Protein AF-A0A832U4E5-F1 (afdb_monomer)

Foldseek 3Di:
DDKDWDDKFFFPSDDPCNLVVCQVPAAADADPALQADKWKWKFKKKKFWDCDDVVQVAHTKIKMWDFTDQRTNQGTKTKIWIFHQDQDPVGTDGFTFAMEMAGPSCLNNQLLLQVVGNHVVHYHHDHPVQWDWDDDPQKIKIWGQCWGQGPVRPHIRHTWMKMWHFDDAWTWIWTWIQGPSRKIKTKTFTKGQTWMWIGDPVDIDTDDSNRMMITGIMMIIIHHHPDDD

Structure (mmCIF, N/CA/C/O backbone):
data_AF-A0A832U4E5-F1
#
_entry.id   AF-A0A832U4E5-F1
#
loop_
_atom_site.group_PDB
_atom_site.id
_atom_site.type_symbol
_atom_site.label_atom_id
_atom_site.label_alt_id
_atom_site.label_comp_id
_atom_site.label_asym_id
_atom_site.label_entity_id
_atom_site.label_seq_id
_atom_site.pdbx_PDB_ins_code
_atom_site.Cartn_x
_atom_site.Cartn_y
_atom_site.Cartn_z
_atom_site.occupancy
_atom_site.B_iso_or_equiv
_atom_site.auth_seq_id
_atom_site.auth_comp_id
_atom_site.auth_asym_id
_atom_site.auth_atom_id
_atom_site.pdbx_PDB_model_num
ATOM 1 N N . MET A 1 1 ? 16.128 9.394 -0.093 1.00 58.69 1 MET A N 1
ATOM 2 C CA . MET A 1 1 ? 14.840 10.112 0.059 1.00 58.69 1 MET A CA 1
ATOM 3 C C . MET A 1 1 ? 14.147 9.364 1.166 1.00 58.69 1 MET A C 1
ATOM 5 O O . MET A 1 1 ? 13.849 8.194 0.973 1.00 58.69 1 MET A O 1
ATOM 9 N N . ASP A 1 2 ? 14.075 9.962 2.349 1.00 61.50 2 ASP A N 1
ATOM 10 C CA . ASP A 1 2 ? 14.125 9.154 3.565 1.00 61.50 2 ASP A CA 1
ATOM 11 C C . ASP A 1 2 ? 12.768 9.135 4.247 1.00 61.50 2 ASP A C 1
ATOM 13 O O . ASP A 1 2 ? 12.241 10.175 4.641 1.00 61.50 2 ASP A O 1
ATOM 17 N N . PHE A 1 3 ? 12.232 7.930 4.389 1.00 77.44 3 PHE A N 1
ATOM 18 C CA . PHE A 1 3 ? 11.211 7.642 5.378 1.00 77.44 3 PHE A CA 1
ATOM 19 C C . PHE A 1 3 ? 11.920 7.471 6.718 1.00 77.44 3 PHE A C 1
ATOM 21 O O . PHE A 1 3 ? 12.938 6.780 6.797 1.00 77.44 3 PHE A O 1
ATOM 28 N N . LYS A 1 4 ? 11.416 8.111 7.772 1.00 84.00 4 LYS A N 1
ATOM 29 C CA . LYS A 1 4 ? 11.998 7.989 9.113 1.00 84.00 4 LYS A CA 1
ATOM 30 C C . LYS A 1 4 ? 10.994 7.360 10.061 1.00 84.00 4 LYS A C 1
ATOM 32 O O . LYS A 1 4 ? 9.939 7.942 10.285 1.00 84.00 4 LYS A O 1
ATOM 37 N N . ILE A 1 5 ? 11.347 6.228 10.661 1.00 84.31 5 ILE A N 1
ATOM 38 C CA . ILE A 1 5 ? 10.598 5.687 11.797 1.00 84.31 5 ILE A CA 1
ATOM 39 C C . ILE A 1 5 ? 11.028 6.467 13.044 1.00 84.31 5 ILE A C 1
ATOM 41 O O . ILE A 1 5 ? 12.224 6.566 13.326 1.00 84.31 5 ILE A O 1
ATOM 45 N N . ILE A 1 6 ? 10.078 7.089 13.742 1.00 87.75 6 ILE A N 1
ATOM 46 C CA . ILE A 1 6 ? 10.362 7.953 14.908 1.00 87.75 6 ILE A CA 1
ATOM 47 C C . ILE A 1 6 ? 9.799 7.424 16.223 1.00 87.75 6 ILE A C 1
ATOM 49 O 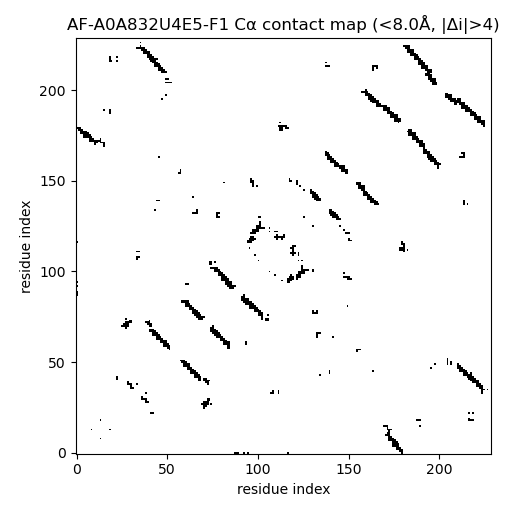O . ILE A 1 6 ? 10.238 7.864 17.279 1.00 87.75 6 ILE A O 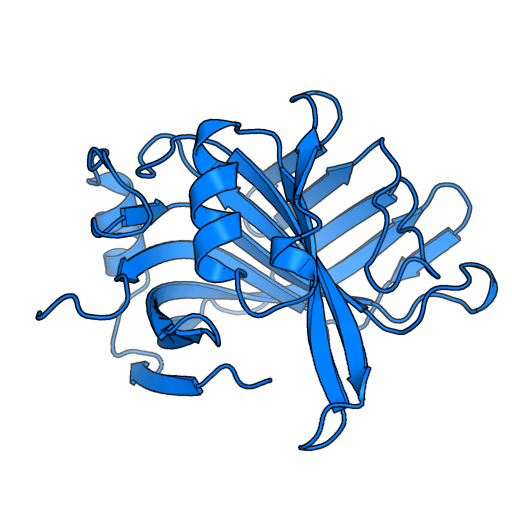1
ATOM 53 N N . ASP A 1 7 ? 8.856 6.495 16.149 1.00 82.25 7 ASP A N 1
ATOM 54 C CA . ASP A 1 7 ? 8.258 5.832 17.298 1.00 82.25 7 ASP A CA 1
ATOM 55 C C . ASP A 1 7 ? 7.951 4.394 16.888 1.00 82.25 7 ASP A C 1
ATOM 57 O O . ASP A 1 7 ? 7.370 4.176 15.824 1.00 82.25 7 ASP A O 1
ATOM 61 N N . PHE A 1 8 ? 8.399 3.427 17.681 1.00 85.31 8 PHE A N 1
ATOM 62 C CA . PHE A 1 8 ? 8.193 2.007 17.429 1.00 85.31 8 PHE A CA 1
ATOM 63 C C . PHE A 1 8 ? 7.660 1.367 18.704 1.00 85.31 8 PHE A C 1
ATOM 65 O O . PHE A 1 8 ? 8.350 1.315 19.722 1.00 85.31 8 PHE A O 1
ATOM 72 N N . LYS A 1 9 ? 6.432 0.863 18.625 1.00 84.31 9 LYS A N 1
ATOM 73 C CA . LYS A 1 9 ? 5.770 0.086 19.666 1.00 84.31 9 LYS A CA 1
ATOM 74 C C . LYS A 1 9 ? 6.031 -1.397 19.365 1.00 84.31 9 LYS A C 1
ATOM 76 O O . LYS A 1 9 ? 5.431 -1.938 18.428 1.00 84.31 9 LYS A O 1
ATOM 81 N N . PRO A 1 10 ? 6.941 -2.056 20.107 1.00 76.31 10 PRO A N 1
ATOM 82 C CA . PRO A 1 10 ? 7.342 -3.428 19.822 1.00 76.31 10 PRO A CA 1
ATOM 83 C C . PRO A 1 10 ? 6.201 -4.418 20.066 1.00 76.31 10 PRO A C 1
ATOM 85 O O . PRO A 1 10 ? 5.218 -4.110 20.750 1.00 76.31 10 PRO A O 1
ATOM 88 N N . PHE A 1 11 ? 6.378 -5.633 19.541 1.00 74.94 11 PHE A N 1
ATOM 89 C CA . PHE A 1 11 ? 5.427 -6.730 19.699 1.00 74.94 11 PHE A CA 1
ATOM 90 C C . PHE A 1 11 ? 5.016 -6.931 21.164 1.00 74.94 11 PHE A C 1
ATOM 92 O O . PHE A 1 11 ? 5.857 -6.948 22.062 1.00 74.94 11 PHE A O 1
ATOM 99 N N . GLY A 1 12 ? 3.708 -7.070 21.391 1.00 72.06 12 GLY A N 1
ATOM 100 C CA . GLY A 1 12 ? 3.116 -7.234 22.723 1.00 72.06 12 GLY A CA 1
ATOM 101 C C . GLY A 1 12 ? 2.770 -5.930 23.451 1.00 72.06 12 GLY A C 1
ATOM 102 O O . GLY A 1 12 ? 2.163 -5.993 24.515 1.00 72.06 12 GLY A O 1
ATOM 103 N N . THR A 1 13 ? 3.102 -4.760 22.889 1.00 82.88 13 THR A N 1
ATOM 104 C CA . THR A 1 13 ? 2.655 -3.453 23.423 1.00 82.88 13 THR A CA 1
ATOM 105 C C . THR A 1 13 ? 1.217 -3.126 23.015 1.00 82.88 13 THR A C 1
ATOM 107 O O . THR A 1 13 ? 0.511 -2.428 23.735 1.00 82.88 13 THR A O 1
ATOM 110 N N . ILE A 1 14 ? 0.799 -3.639 21.859 1.00 90.00 14 ILE A N 1
ATOM 111 C CA . ILE A 1 14 ? -0.568 -3.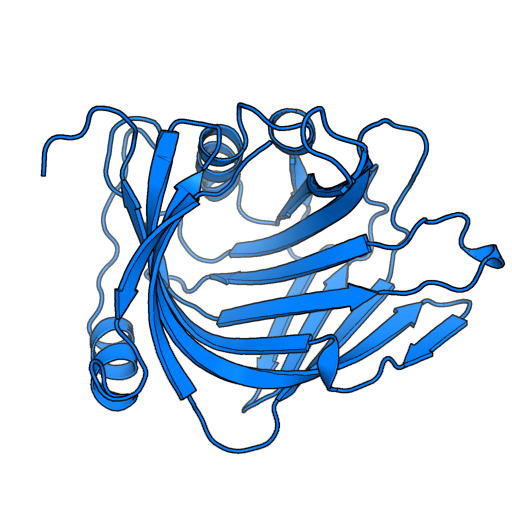600 21.339 1.00 90.00 14 ILE A CA 1
ATOM 112 C C . ILE A 1 14 ? -0.958 -5.049 21.053 1.00 90.00 14 ILE A C 1
ATOM 114 O O . ILE A 1 14 ? -0.126 -5.844 20.603 1.00 90.00 14 ILE A O 1
ATOM 118 N N . THR A 1 15 ? -2.204 -5.406 21.331 1.00 92.88 15 THR A N 1
ATOM 119 C CA . THR A 1 15 ? -2.749 -6.743 21.097 1.00 92.88 15 THR A CA 1
ATOM 120 C C . THR A 1 15 ? -3.558 -6.814 19.806 1.00 92.88 15 THR A C 1
ATOM 122 O O . THR A 1 15 ? -4.192 -5.843 19.392 1.00 92.88 15 THR A O 1
ATOM 125 N N . GLU A 1 16 ? -3.613 -8.004 19.203 1.00 94.62 16 GLU A N 1
ATOM 126 C CA . GLU A 1 16 ? -4.414 -8.267 17.999 1.00 94.62 16 GLU A CA 1
ATOM 127 C C . GLU A 1 16 ? -5.874 -7.823 18.158 1.00 94.62 16 GLU A C 1
ATOM 129 O O . GLU A 1 16 ? -6.471 -7.230 17.256 1.00 94.62 16 GLU A O 1
ATOM 134 N N . LYS A 1 17 ? -6.430 -8.070 19.350 1.00 95.38 17 LYS A N 1
ATOM 135 C CA . LYS A 1 17 ? -7.805 -7.729 19.708 1.00 95.38 17 LYS A CA 1
ATOM 136 C C . LYS A 1 17 ? -8.037 -6.221 19.791 1.00 95.38 17 LYS A C 1
ATOM 138 O O . LYS A 1 17 ? -9.134 -5.782 19.465 1.00 95.38 17 LYS A O 1
ATOM 143 N N . GLU A 1 18 ? -7.060 -5.437 20.240 1.00 94.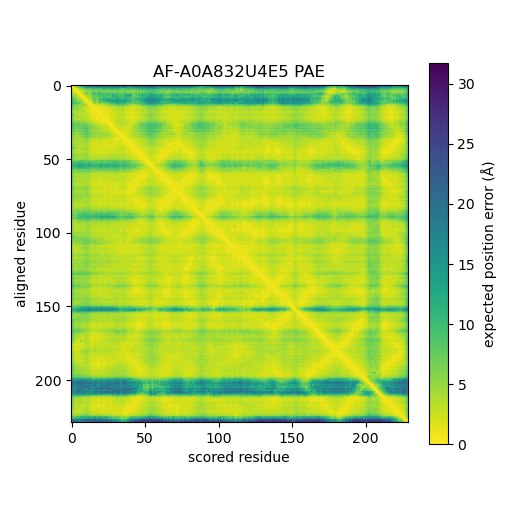75 18 GLU A N 1
ATOM 144 C CA . GLU A 1 18 ? -7.184 -3.975 20.301 1.00 94.75 18 GLU A CA 1
ATOM 145 C C . GLU A 1 18 ? -7.276 -3.375 18.898 1.00 94.75 18 GLU A C 1
ATOM 147 O O . GLU A 1 18 ? -8.225 -2.637 18.632 1.00 94.75 18 GLU A O 1
ATOM 152 N N . VAL A 1 19 ? -6.385 -3.786 17.987 1.00 95.88 19 VAL A N 1
ATOM 153 C CA . VAL A 1 19 ? -6.406 -3.354 16.578 1.00 95.88 19 VAL A CA 1
ATOM 154 C C . VAL A 1 19 ? -7.743 -3.716 15.928 1.00 95.88 19 VAL A C 1
ATOM 156 O O . VAL A 1 19 ? -8.432 -2.861 15.369 1.00 95.88 19 VAL A O 1
ATOM 159 N N . LEU A 1 20 ? -8.173 -4.975 16.061 1.00 95.94 20 LEU A N 1
ATOM 160 C CA . LEU A 1 20 ? -9.434 -5.430 15.478 1.00 95.94 20 LEU A CA 1
ATOM 161 C C . LEU A 1 20 ? -10.642 -4.689 16.070 1.00 95.94 20 LEU A C 1
ATOM 163 O O . LEU A 1 20 ? -11.556 -4.301 15.341 1.00 95.94 20 LEU A O 1
ATOM 167 N N . ASN A 1 21 ? -10.659 -4.469 17.386 1.00 95.94 21 ASN A N 1
ATOM 168 C CA . ASN A 1 21 ? -11.748 -3.751 18.036 1.00 95.94 21 ASN A CA 1
ATOM 169 C C . ASN A 1 21 ? -11.838 -2.299 17.565 1.00 95.94 21 ASN A C 1
ATOM 171 O O . ASN A 1 21 ? -12.955 -1.827 17.355 1.00 95.94 21 ASN A O 1
ATOM 175 N N . GLU A 1 22 ? -10.719 -1.593 17.390 1.00 95.88 22 GLU A N 1
ATOM 176 C CA . GLU A 1 22 ? -10.759 -0.230 16.857 1.00 95.88 22 GLU A CA 1
ATOM 177 C C . GLU A 1 22 ? -11.363 -0.213 15.449 1.00 95.88 22 GLU A C 1
ATOM 179 O O . GLU A 1 22 ? -12.260 0.588 15.188 1.00 95.88 22 GLU A O 1
ATOM 184 N N . ILE A 1 23 ? -10.957 -1.134 14.569 1.00 95.50 23 ILE A N 1
ATOM 185 C CA . ILE A 1 23 ? -11.508 -1.237 13.210 1.00 95.50 23 ILE A CA 1
ATOM 186 C C . ILE A 1 23 ? -13.022 -1.493 13.258 1.00 95.50 23 ILE A C 1
ATOM 188 O O . ILE A 1 23 ? -13.785 -0.766 12.620 1.00 95.50 23 ILE A O 1
ATOM 192 N N . LEU A 1 24 ? -13.480 -2.475 14.042 1.00 95.19 24 LEU A N 1
ATOM 193 C CA . LEU A 1 24 ? -14.894 -2.875 14.107 1.00 95.19 24 LEU A CA 1
ATOM 194 C C . LEU A 1 24 ? -15.825 -1.783 14.653 1.00 95.19 24 LEU A C 1
ATOM 196 O O . LEU A 1 24 ? -16.987 -1.718 14.251 1.00 95.19 24 LEU A O 1
ATOM 200 N N . HIS A 1 25 ? -15.331 -0.936 15.557 1.00 95.75 25 HIS A N 1
ATOM 201 C CA . HIS A 1 25 ? -16.111 0.144 16.174 1.00 95.75 25 HIS A CA 1
ATOM 202 C C . HIS A 1 25 ? -15.833 1.516 15.549 1.00 95.75 25 HIS A C 1
ATOM 204 O O . HIS A 1 25 ? -16.372 2.527 16.006 1.00 95.75 25 HIS A O 1
ATOM 210 N N . SER A 1 26 ? -14.991 1.570 14.517 1.00 94.00 26 SER A N 1
ATOM 211 C CA . SER A 1 26 ? -14.624 2.817 13.860 1.00 94.00 26 SER A CA 1
ATOM 212 C C . SER A 1 26 ? -15.799 3.449 13.113 1.00 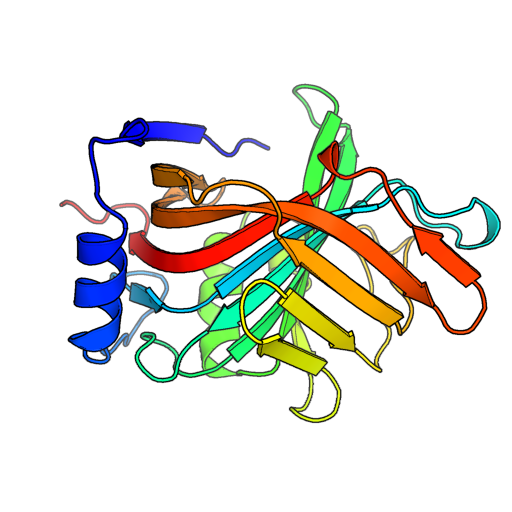94.00 26 SER A C 1
ATOM 214 O O . SER A 1 26 ? -16.697 2.793 12.580 1.00 94.00 26 SER A O 1
ATOM 216 N N . THR A 1 27 ? -15.762 4.776 13.032 1.00 92.25 27 THR A N 1
ATOM 217 C CA . THR A 1 27 ? -16.685 5.567 12.219 1.00 92.25 27 THR A CA 1
ATOM 218 C C . THR A 1 27 ? -15.900 6.503 11.323 1.00 92.25 27 THR A C 1
ATOM 220 O O . THR A 1 27 ? -14.866 7.035 11.727 1.00 92.25 27 THR A O 1
ATOM 223 N N . LYS A 1 28 ? -16.425 6.753 10.124 1.00 93.44 28 LYS A N 1
ATOM 224 C CA . LYS A 1 28 ? -15.778 7.617 9.139 1.00 93.44 28 LYS A CA 1
ATOM 225 C C . LYS A 1 28 ? -15.538 9.026 9.683 1.00 93.44 28 LYS A C 1
ATOM 227 O O . LYS A 1 28 ? -16.485 9.731 10.023 1.00 93.44 28 LYS A O 1
ATOM 232 N N . ILE A 1 29 ? -14.275 9.453 9.682 1.00 91.69 29 ILE A N 1
ATOM 233 C CA . ILE A 1 29 ? -13.876 10.821 10.030 1.00 91.69 29 ILE A CA 1
ATOM 234 C C . ILE A 1 29 ? -13.923 11.680 8.758 1.00 91.69 29 ILE A C 1
ATOM 236 O O . ILE A 1 29 ? -13.195 11.371 7.806 1.00 91.69 29 ILE A O 1
ATOM 240 N N . PRO A 1 30 ? -14.758 12.735 8.698 1.00 90.44 30 PRO A N 1
ATOM 241 C CA . PRO A 1 30 ? -14.847 13.592 7.525 1.00 90.44 30 PRO A CA 1
ATOM 242 C C . PRO A 1 30 ? -13.582 14.441 7.374 1.00 90.44 30 PRO A C 1
ATOM 244 O O . PRO A 1 30 ? -13.178 15.139 8.299 1.00 90.44 30 PRO A O 1
ATOM 247 N N . VAL A 1 31 ? -13.005 14.427 6.175 1.00 92.75 31 VAL A N 1
ATOM 248 C CA . VAL A 1 31 ? -11.829 15.226 5.810 1.00 92.75 31 VAL A CA 1
ATOM 249 C C . VAL A 1 31 ? -12.244 16.241 4.755 1.00 92.75 31 VAL A C 1
ATOM 251 O O . VAL A 1 31 ? -12.754 15.862 3.701 1.00 92.75 31 VAL A O 1
ATOM 254 N N . LYS A 1 32 ? -12.043 17.535 5.029 1.00 90.50 32 LYS A N 1
ATOM 255 C CA . LYS A 1 32 ? -12.326 18.614 4.068 1.00 90.50 32 LYS A CA 1
ATOM 256 C C . LYS A 1 32 ? -11.090 18.949 3.249 1.00 90.50 32 LYS A C 1
ATOM 258 O O . LYS A 1 32 ? -11.196 19.208 2.054 1.00 90.50 32 LYS A O 1
ATOM 263 N N . ASN A 1 33 ? -9.926 18.955 3.893 1.00 90.31 33 ASN A N 1
ATOM 264 C CA . ASN A 1 33 ? -8.651 19.258 3.273 1.00 90.31 33 ASN A CA 1
ATOM 265 C C . ASN A 1 33 ? -7.598 18.197 3.643 1.00 90.31 33 ASN A C 1
ATOM 267 O O . ASN A 1 33 ? -7.043 18.257 4.739 1.00 90.31 33 ASN A O 1
ATOM 271 N N . PRO A 1 34 ? -7.238 17.282 2.723 1.00 87.62 34 PRO A N 1
ATOM 272 C CA . PRO A 1 34 ? -6.260 16.224 2.994 1.00 87.62 34 PRO A CA 1
ATOM 273 C C . PRO A 1 34 ? -4.838 16.743 3.270 1.00 87.62 34 PRO A C 1
ATOM 275 O O . PRO A 1 34 ? -3.996 15.986 3.734 1.00 87.62 34 PRO A O 1
ATOM 278 N N . PHE A 1 35 ? -4.557 18.022 3.003 1.00 89.94 35 PHE A N 1
ATOM 279 C CA . PHE A 1 35 ? -3.265 18.655 3.284 1.00 89.94 35 PHE A CA 1
ATOM 280 C C . PHE A 1 35 ? -3.182 19.286 4.680 1.00 89.94 35 PHE A C 1
ATOM 282 O O . PHE A 1 35 ? -2.124 19.791 5.043 1.00 89.94 35 PHE A O 1
ATOM 289 N N . LYS A 1 36 ? -4.292 19.344 5.427 1.00 90.81 36 LYS A N 1
ATOM 290 C CA . LYS A 1 36 ? -4.372 20.056 6.717 1.00 90.81 36 LYS A CA 1
ATOM 291 C C . LYS A 1 36 ? -5.107 19.283 7.805 1.00 90.81 36 LYS A C 1
ATOM 293 O O . LYS A 1 36 ? -4.768 19.430 8.974 1.00 90.81 36 LYS A O 1
ATOM 298 N N . ASP A 1 37 ? -6.083 18.471 7.424 1.00 93.56 37 ASP A N 1
ATOM 299 C CA . ASP A 1 37 ? -6.881 17.695 8.360 1.00 93.56 37 ASP A CA 1
ATOM 300 C C . ASP A 1 37 ? -6.229 16.330 8.614 1.00 93.56 37 ASP A C 1
ATOM 302 O O . ASP A 1 37 ? -5.663 15.713 7.708 1.00 93.56 37 ASP A O 1
ATOM 306 N N . ILE A 1 38 ? -6.361 15.836 9.845 1.00 94.62 38 ILE A N 1
ATOM 307 C CA . ILE A 1 38 ? -6.000 14.459 10.188 1.00 94.62 38 ILE A CA 1
ATOM 308 C C . ILE A 1 38 ? -6.988 13.514 9.498 1.00 94.62 38 ILE A C 1
ATOM 310 O O . ILE A 1 38 ? -8.199 13.743 9.520 1.00 94.62 38 ILE A O 1
ATOM 314 N N . SER A 1 39 ? -6.478 12.438 8.903 1.00 95.56 39 SER A N 1
ATOM 315 C CA . SER A 1 39 ? -7.304 11.401 8.279 1.00 95.56 39 SER A CA 1
ATOM 316 C C . SER A 1 39 ? -6.970 10.023 8.834 1.00 95.56 39 SER A C 1
ATOM 318 O O . SER A 1 39 ? -5.831 9.781 9.236 1.00 95.56 39 SER A O 1
ATOM 320 N N . LYS A 1 40 ? -7.959 9.124 8.855 1.00 96.75 40 LYS A N 1
ATOM 321 C CA . LYS A 1 40 ? -7.762 7.724 9.242 1.00 96.75 40 LYS A CA 1
ATOM 322 C C . LYS A 1 40 ? -8.025 6.773 8.078 1.00 96.75 40 LYS A C 1
ATOM 324 O O . LYS A 1 40 ? -8.994 6.949 7.333 1.00 96.75 40 LYS A O 1
ATOM 329 N N . GLY A 1 41 ? -7.158 5.780 7.938 1.00 96.88 41 GLY A N 1
ATOM 330 C CA . GLY A 1 41 ? -7.303 4.642 7.042 1.00 96.88 41 GLY A CA 1
ATOM 331 C C . GLY A 1 41 ? -7.500 3.362 7.845 1.00 96.88 41 GLY A C 1
ATOM 332 O O . GLY A 1 41 ? -6.879 3.174 8.888 1.00 96.88 41 GLY A O 1
ATOM 333 N N . TYR A 1 42 ? -8.379 2.499 7.353 1.00 98.06 42 TYR A N 1
ATOM 334 C CA . TYR A 1 42 ? -8.627 1.167 7.891 1.00 98.06 42 TYR A CA 1
ATOM 335 C C . TYR A 1 42 ? -8.626 0.170 6.741 1.00 98.06 42 TYR A C 1
ATOM 337 O O . TYR A 1 42 ? -9.126 0.500 5.661 1.00 98.06 42 TYR A O 1
ATOM 345 N N . GLY A 1 43 ? -8.112 -1.034 6.961 1.00 97.50 43 GLY A N 1
ATOM 346 C CA . GLY A 1 43 ? -8.234 -2.120 5.993 1.00 97.50 43 GLY A CA 1
ATOM 347 C C . GLY A 1 43 ? -7.095 -3.121 6.078 1.00 97.50 43 GLY A C 1
ATOM 348 O O . GLY A 1 43 ? -6.619 -3.435 7.166 1.00 97.50 43 GLY A O 1
ATOM 349 N N . SER A 1 44 ? -6.650 -3.598 4.922 1.00 98.38 44 SER A N 1
ATOM 350 C CA . SER A 1 44 ? -5.559 -4.564 4.793 1.00 98.38 44 SER A CA 1
ATOM 351 C C . SER A 1 44 ? -4.595 -4.118 3.705 1.00 98.38 44 SER A C 1
ATOM 353 O O . SER A 1 44 ? -4.988 -3.462 2.736 1.00 98.38 44 SER A O 1
ATOM 355 N N . TYR A 1 45 ? -3.338 -4.523 3.811 1.00 98.06 45 TYR A N 1
ATOM 356 C CA . TYR A 1 45 ? -2.402 -4.370 2.708 1.00 98.06 45 TYR A CA 1
ATOM 357 C C . TYR A 1 45 ? -1.341 -5.454 2.719 1.00 98.06 45 TYR A C 1
ATOM 359 O O . TYR A 1 45 ? -1.182 -6.191 3.685 1.00 98.06 45 TYR A O 1
ATOM 367 N N . ALA A 1 46 ? -0.599 -5.545 1.629 1.00 97.88 46 ALA A N 1
ATOM 368 C CA . ALA A 1 46 ? 0.575 -6.388 1.554 1.00 97.88 46 ALA A CA 1
ATOM 369 C C . ALA A 1 46 ? 1.701 -5.652 0.840 1.00 97.88 46 ALA A C 1
ATOM 371 O O . ALA A 1 46 ? 1.453 -4.742 0.044 1.00 97.88 46 ALA A O 1
ATOM 372 N N . VAL A 1 47 ? 2.932 -6.035 1.152 1.00 96.88 47 VAL A N 1
ATOM 373 C CA . VAL A 1 47 ? 4.152 -5.530 0.522 1.00 96.88 47 VAL A CA 1
ATOM 374 C C . VAL A 1 47 ? 4.951 -6.726 0.039 1.00 96.88 47 VAL A C 1
ATOM 376 O O . VAL A 1 47 ? 5.092 -7.699 0.774 1.00 96.88 47 VAL A O 1
ATOM 379 N N . GLY A 1 48 ? 5.472 -6.650 -1.183 1.00 95.19 48 GLY A N 1
ATOM 380 C CA . GLY A 1 48 ? 6.327 -7.680 -1.762 1.00 95.19 48 GLY A CA 1
ATOM 381 C C . GLY A 1 48 ? 7.478 -7.087 -2.557 1.00 95.19 48 GLY A C 1
ATOM 382 O O . GLY A 1 48 ? 7.261 -6.147 -3.325 1.00 95.19 48 GLY A O 1
ATOM 383 N N . VAL A 1 49 ? 8.678 -7.642 -2.410 1.00 94.38 49 VAL A N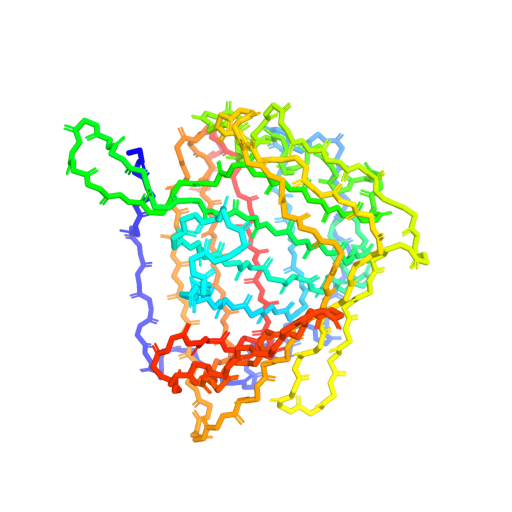 1
ATOM 384 C CA . VAL A 1 49 ? 9.793 -7.403 -3.335 1.00 94.38 49 VAL A CA 1
ATOM 385 C C . VAL A 1 49 ? 9.721 -8.428 -4.463 1.00 94.38 49 VAL A C 1
ATOM 387 O O . VAL A 1 49 ? 9.587 -9.628 -4.234 1.00 94.38 49 VAL A O 1
ATOM 390 N N . ILE A 1 50 ? 9.761 -7.944 -5.700 1.00 91.56 50 ILE A N 1
ATOM 391 C CA . ILE A 1 50 ? 9.688 -8.757 -6.907 1.00 91.56 50 ILE A CA 1
ATOM 392 C C . ILE A 1 50 ? 11.013 -8.646 -7.648 1.00 91.56 50 ILE A C 1
ATOM 394 O O . ILE A 1 50 ? 11.466 -7.544 -7.967 1.00 91.56 50 ILE A O 1
ATOM 398 N N . HIS A 1 51 ? 11.571 -9.811 -7.967 1.00 89.69 51 HIS A N 1
ATOM 399 C CA . HIS A 1 51 ? 12.763 -9.985 -8.788 1.00 89.69 51 HIS A CA 1
ATOM 400 C C . HIS A 1 51 ? 12.339 -10.513 -10.167 1.00 89.69 51 HIS A C 1
ATOM 402 O O . HIS A 1 51 ? 12.320 -11.729 -10.394 1.00 89.69 51 HIS A O 1
ATOM 408 N N . PRO A 1 52 ? 11.870 -9.635 -11.076 1.00 84.25 52 PRO A N 1
ATOM 409 C CA . PRO A 1 52 ? 11.304 -10.071 -12.343 1.00 84.25 52 PRO A CA 1
ATOM 410 C C . PRO A 1 52 ? 12.382 -10.714 -13.236 1.00 84.25 52 PRO A C 1
ATOM 412 O O . PRO A 1 52 ? 13.525 -10.261 -13.244 1.00 84.25 52 PRO A O 1
ATOM 415 N N . PRO A 1 53 ? 12.036 -11.725 -14.053 1.00 81.31 53 PRO A N 1
ATOM 416 C CA . PRO A 1 53 ? 12.958 -12.240 -15.062 1.00 81.31 53 PRO A CA 1
ATOM 417 C C . PRO A 1 53 ? 13.359 -11.148 -16.068 1.00 81.31 53 PRO A C 1
ATOM 419 O O . PRO A 1 53 ? 12.501 -10.369 -16.487 1.00 81.31 53 PRO A O 1
ATOM 422 N N . ASP A 1 54 ? 14.607 -11.162 -16.550 1.00 82.25 54 ASP A N 1
ATOM 423 C CA . ASP A 1 54 ? 15.180 -10.134 -17.447 1.00 82.25 54 ASP A CA 1
ATOM 424 C C . ASP A 1 54 ? 14.292 -9.768 -18.651 1.00 82.25 54 ASP A C 1
ATOM 426 O O . ASP A 1 54 ? 14.221 -8.610 -19.068 1.00 82.25 54 ASP A O 1
ATOM 430 N N . GLN A 1 55 ? 13.558 -10.744 -19.194 1.00 80.69 55 GLN A N 1
ATOM 431 C CA . GLN A 1 55 ? 12.644 -10.563 -20.329 1.00 80.69 55 GLN A CA 1
ATOM 432 C C . GLN A 1 55 ? 11.501 -9.557 -20.074 1.00 80.69 55 GLN A C 1
ATOM 434 O O . GLN A 1 55 ? 10.855 -9.122 -21.024 1.00 80.69 55 GLN A O 1
ATOM 439 N N . PHE A 1 56 ? 11.232 -9.182 -18.817 1.00 77.38 56 PHE A N 1
ATOM 440 C CA . PHE A 1 56 ? 10.212 -8.190 -18.452 1.00 77.38 56 PHE A CA 1
ATOM 441 C C . PHE A 1 56 ? 10.697 -6.757 -18.639 1.00 77.38 56 PHE A C 1
ATOM 443 O O . PHE A 1 56 ? 9.874 -5.844 -18.654 1.00 77.38 56 PHE A O 1
ATOM 450 N N . ASN A 1 57 ? 12.012 -6.550 -18.785 1.00 84.12 57 ASN A N 1
ATOM 451 C CA . ASN A 1 57 ? 12.623 -5.224 -18.837 1.00 84.12 57 ASN A CA 1
ATOM 452 C C . ASN A 1 57 ? 12.152 -4.327 -17.671 1.00 84.12 57 ASN A C 1
ATOM 454 O O . ASN A 1 57 ? 11.870 -3.140 -17.842 1.00 84.12 57 ASN A O 1
ATOM 458 N N . LEU A 1 58 ? 12.045 -4.920 -16.481 1.00 86.00 58 LEU A N 1
ATOM 459 C CA . LEU A 1 58 ? 11.754 -4.240 -15.226 1.00 86.00 58 LEU A CA 1
ATOM 460 C C . LEU A 1 58 ? 12.928 -4.479 -14.276 1.00 86.00 58 LEU A C 1
ATOM 462 O O . LEU A 1 58 ? 13.424 -5.601 -14.221 1.00 86.00 58 LEU A O 1
ATOM 466 N N . PRO A 1 59 ? 13.397 -3.454 -13.548 1.00 89.38 59 PRO A N 1
ATOM 467 C CA . PRO A 1 59 ? 14.332 -3.678 -12.455 1.00 89.38 59 PRO A CA 1
ATOM 468 C C . PRO A 1 59 ? 13.604 -4.340 -11.280 1.00 89.38 59 PRO A C 1
ATOM 470 O O . PRO A 1 59 ? 12.371 -4.382 -11.260 1.00 89.38 59 PRO A O 1
ATOM 473 N N . ASP A 1 60 ? 14.361 -4.760 -10.268 1.00 90.94 60 ASP A N 1
ATOM 474 C CA . ASP A 1 60 ? 13.793 -5.103 -8.967 1.00 90.94 60 ASP A CA 1
ATOM 475 C C . ASP A 1 60 ? 12.875 -3.981 -8.475 1.00 90.94 60 ASP A C 1
ATOM 477 O O . ASP A 1 60 ? 13.215 -2.786 -8.492 1.00 90.94 60 ASP A O 1
ATOM 481 N N . PHE A 1 61 ? 11.685 -4.376 -8.044 1.00 93.56 61 PHE A N 1
ATOM 482 C CA . PHE A 1 61 ? 10.673 -3.445 -7.586 1.00 93.56 61 PHE A CA 1
ATOM 483 C C . PHE A 1 61 ? 9.986 -3.979 -6.342 1.00 93.56 61 PHE A C 1
ATOM 485 O O . PHE A 1 61 ? 9.823 -5.181 -6.158 1.00 93.56 61 PHE A O 1
ATOM 492 N N . MET A 1 62 ? 9.560 -3.059 -5.489 1.00 96.00 62 MET A N 1
ATOM 493 C CA . MET A 1 62 ? 8.671 -3.362 -4.382 1.00 96.00 62 MET A CA 1
ATOM 494 C C . MET A 1 62 ? 7.270 -2.904 -4.772 1.00 96.00 62 MET A C 1
ATOM 496 O O . MET A 1 62 ? 7.087 -1.823 -5.335 1.00 96.00 62 MET A O 1
ATOM 500 N N . ILE A 1 63 ? 6.274 -3.729 -4.493 1.00 96.62 63 ILE A N 1
ATOM 501 C CA . ILE A 1 63 ? 4.871 -3.422 -4.741 1.00 96.62 63 ILE A CA 1
ATOM 502 C C . ILE A 1 63 ? 4.108 -3.493 -3.429 1.00 96.62 63 ILE A C 1
ATOM 504 O O . ILE A 1 63 ? 4.282 -4.423 -2.646 1.00 96.62 63 ILE A O 1
ATOM 508 N N . GLN A 1 64 ? 3.274 -2.490 -3.193 1.00 97.62 64 GLN A N 1
ATOM 509 C CA . GLN A 1 64 ? 2.374 -2.439 -2.057 1.00 97.62 64 GLN A CA 1
ATOM 510 C C . GLN A 1 64 ? 0.937 -2.409 -2.562 1.00 97.62 64 GLN A C 1
ATOM 512 O O . GLN A 1 64 ? 0.584 -1.571 -3.389 1.00 97.62 64 GLN A O 1
ATOM 517 N N . THR A 1 65 ? 0.113 -3.324 -2.073 1.00 98.06 65 THR A N 1
ATOM 518 C CA . THR A 1 65 ? -1.279 -3.500 -2.497 1.00 98.06 65 THR A CA 1
ATOM 519 C C . THR A 1 65 ? -2.192 -3.232 -1.316 1.00 98.06 65 THR A C 1
ATOM 521 O O . THR A 1 65 ? -2.119 -3.945 -0.321 1.00 98.06 65 THR A O 1
ATOM 524 N N . TRP A 1 66 ? -3.050 -2.230 -1.431 1.00 98.19 66 TRP A N 1
ATOM 525 C CA . TRP A 1 66 ? -3.944 -1.756 -0.388 1.00 98.19 66 TRP A CA 1
ATOM 526 C C . TRP A 1 66 ? -5.394 -2.088 -0.701 1.00 98.19 66 TRP A C 1
ATOM 528 O O . TRP A 1 66 ? -5.864 -1.890 -1.822 1.00 98.19 66 TRP A O 1
ATOM 538 N N . ARG A 1 67 ? -6.108 -2.495 0.342 1.00 98.12 67 ARG A N 1
ATOM 539 C CA . ARG A 1 67 ? -7.557 -2.588 0.392 1.00 98.12 67 ARG A CA 1
ATOM 540 C C . ARG A 1 67 ? -8.050 -1.733 1.553 1.00 98.12 67 ARG A C 1
ATOM 542 O O . ARG A 1 67 ? -7.914 -2.136 2.702 1.00 98.12 67 ARG A O 1
ATOM 549 N N . HIS A 1 68 ? -8.622 -0.571 1.259 1.00 97.69 68 HIS A N 1
ATOM 550 C CA . HIS A 1 68 ? -9.219 0.300 2.267 1.00 97.69 68 HIS A CA 1
ATOM 551 C C . HIS A 1 68 ? -10.689 -0.037 2.490 1.00 97.69 68 HIS A C 1
ATOM 553 O O . HIS A 1 68 ? -11.462 -0.216 1.546 1.00 97.69 68 HIS A O 1
ATOM 559 N N . ASP A 1 69 ? -11.092 -0.026 3.753 1.00 97.12 69 ASP A N 1
ATOM 560 C CA . ASP A 1 69 ? -12.464 -0.248 4.173 1.00 97.12 69 ASP A CA 1
ATOM 561 C C . ASP A 1 69 ? -13.318 1.014 4.056 1.00 97.12 69 ASP A C 1
ATOM 563 O O . ASP A 1 69 ? -12.844 2.151 4.140 1.00 97.12 69 ASP A O 1
ATOM 567 N N . LYS A 1 70 ? -14.635 0.808 3.954 1.00 96.00 70 LYS A N 1
ATOM 568 C CA . LYS A 1 70 ? -15.654 1.868 3.846 1.00 96.00 70 LYS A CA 1
ATOM 569 C C . LYS A 1 70 ? -15.600 2.922 4.962 1.00 96.00 70 LYS A C 1
ATOM 571 O O . LYS A 1 70 ? -16.010 4.061 4.731 1.00 96.00 70 LYS A O 1
ATOM 576 N N . GLN A 1 71 ? -15.138 2.546 6.157 1.00 95.62 71 GLN A N 1
ATOM 577 C CA . GLN A 1 71 ? -14.994 3.441 7.311 1.00 95.62 71 GLN A CA 1
ATOM 578 C C . GLN A 1 71 ? -13.793 4.391 7.211 1.00 95.62 71 GLN A C 1
ATOM 580 O O . GLN A 1 71 ? -13.723 5.350 7.975 1.00 95.62 71 GLN A O 1
ATOM 585 N N . SER A 1 72 ? -12.871 4.174 6.270 1.00 96.94 72 SER A N 1
ATOM 586 C CA . SER A 1 72 ? -11.747 5.082 6.032 1.00 96.94 72 SER A CA 1
ATOM 587 C C . SER A 1 72 ? -12.240 6.486 5.675 1.00 96.94 72 SER A C 1
ATOM 589 O O . SER A 1 72 ? -13.285 6.658 5.037 1.00 96.94 72 SER A O 1
ATOM 591 N N . SER A 1 73 ? -11.472 7.516 6.036 1.00 96.88 73 SER A N 1
ATOM 592 C CA . SER A 1 73 ? -11.824 8.925 5.804 1.00 96.88 73 SER A CA 1
ATOM 593 C C . SER A 1 73 ? -12.193 9.227 4.348 1.00 96.88 73 SER A C 1
ATOM 595 O O . SER A 1 73 ? -13.134 9.981 4.092 1.00 96.88 73 SER A O 1
ATOM 597 N N . PHE A 1 74 ? -11.521 8.588 3.388 1.00 95.56 74 PHE A N 1
ATOM 598 C CA . PHE A 1 74 ? -11.784 8.759 1.954 1.00 95.56 74 PHE A CA 1
ATOM 599 C C . PHE A 1 74 ? -12.717 7.689 1.364 1.00 95.56 74 PHE A C 1
ATOM 601 O O . PHE A 1 74 ? -13.105 7.783 0.200 1.00 95.56 74 PHE A O 1
ATOM 608 N N . GLY A 1 75 ? -13.189 6.749 2.186 1.00 95.25 75 GLY A N 1
ATOM 609 C CA . GLY A 1 75 ? -14.012 5.611 1.784 1.00 95.25 75 GLY A CA 1
ATOM 610 C C . GLY A 1 75 ? -13.195 4.418 1.294 1.00 95.25 75 GLY A C 1
ATOM 611 O O . GLY A 1 75 ? -11.978 4.381 1.432 1.00 95.25 75 GLY A O 1
ATOM 612 N N . GLU A 1 76 ? -13.913 3.454 0.731 1.00 96.69 76 GLU A N 1
ATOM 613 C CA . GLU A 1 76 ? -13.357 2.228 0.166 1.00 96.69 76 GLU A CA 1
ATOM 614 C C . GLU A 1 76 ? -12.450 2.524 -1.040 1.00 96.69 76 GLU A C 1
ATOM 616 O O . GLU A 1 76 ? -12.798 3.362 -1.874 1.00 96.69 76 GLU A O 1
ATOM 621 N N . GLU A 1 77 ? -11.305 1.848 -1.127 1.00 97.50 77 GLU A N 1
ATOM 622 C CA . GLU A 1 77 ? -10.327 2.022 -2.207 1.00 97.50 77 GLU A CA 1
ATOM 623 C C . GLU A 1 77 ? -9.481 0.755 -2.383 1.00 97.50 77 GLU A C 1
ATOM 625 O O . GLU A 1 77 ? -8.952 0.221 -1.407 1.00 97.50 77 GLU A O 1
ATOM 630 N N . ASP A 1 78 ? -9.302 0.332 -3.630 1.00 98.50 78 ASP A N 1
ATOM 631 C CA . ASP A 1 78 ? -8.287 -0.637 -4.038 1.00 98.50 78 ASP A CA 1
ATOM 632 C C . ASP A 1 78 ? -7.125 0.134 -4.683 1.00 98.50 78 ASP A C 1
ATOM 634 O O . ASP A 1 78 ? -7.332 0.856 -5.661 1.00 98.50 78 ASP A O 1
ATOM 638 N N . THR A 1 79 ? -5.909 -0.008 -4.143 1.00 98.19 79 THR A N 1
ATOM 639 C CA . THR A 1 79 ? -4.732 0.755 -4.600 1.00 98.19 79 THR A CA 1
ATOM 640 C C . THR A 1 79 ? -3.485 -0.108 -4.704 1.00 98.19 79 THR A C 1
ATOM 642 O O . THR A 1 79 ? -3.220 -0.963 -3.866 1.00 98.19 79 THR A O 1
ATOM 645 N N . ILE A 1 80 ? -2.665 0.168 -5.711 1.00 98.12 80 ILE A N 1
ATOM 646 C CA . ILE A 1 80 ? -1.312 -0.350 -5.872 1.00 98.12 80 ILE A CA 1
ATOM 647 C C . ILE A 1 80 ? -0.334 0.818 -5.840 1.00 98.12 80 ILE A C 1
ATOM 649 O O . ILE A 1 80 ? -0.523 1.830 -6.516 1.00 98.12 80 ILE A O 1
ATOM 653 N N . ILE A 1 81 ? 0.746 0.656 -5.087 1.00 98.12 81 ILE A N 1
ATOM 654 C CA . ILE A 1 81 ? 1.870 1.583 -5.038 1.00 98.12 81 ILE A CA 1
ATOM 655 C C . ILE A 1 81 ? 3.109 0.816 -5.476 1.00 98.12 81 ILE A C 1
ATOM 657 O O . ILE A 1 81 ? 3.438 -0.227 -4.912 1.00 98.12 81 ILE A O 1
ATOM 661 N N . VAL A 1 82 ? 3.792 1.330 -6.492 1.00 97.69 82 VAL A N 1
ATOM 662 C CA . VAL A 1 82 ? 4.989 0.698 -7.052 1.00 97.69 82 VAL A CA 1
ATOM 663 C C . VAL A 1 82 ? 6.205 1.511 -6.651 1.00 97.69 82 VAL A C 1
ATOM 665 O O . VAL A 1 82 ? 6.212 2.740 -6.766 1.00 97.69 82 VAL A O 1
ATOM 668 N N . TYR A 1 83 ? 7.248 0.816 -6.221 1.00 96.88 83 TYR A N 1
ATOM 669 C CA . TYR A 1 83 ? 8.523 1.378 -5.821 1.00 96.88 83 TYR A CA 1
ATOM 670 C C . TYR A 1 83 ? 9.634 0.748 -6.654 1.00 96.88 83 TYR A C 1
ATOM 672 O O . TYR A 1 83 ? 9.690 -0.470 -6.786 1.00 96.88 83 TYR A O 1
ATOM 680 N N . LEU A 1 84 ? 10.548 1.559 -7.180 1.00 94.81 84 LEU A N 1
ATOM 681 C CA . LEU A 1 84 ? 11.727 1.056 -7.887 1.00 94.81 84 LEU A CA 1
ATOM 682 C C . LEU A 1 84 ? 12.955 1.121 -6.991 1.00 94.81 84 LEU A C 1
ATOM 684 O O . LEU A 1 84 ? 13.118 2.084 -6.238 1.00 94.81 84 LEU A O 1
ATOM 688 N N . TRP A 1 85 ? 13.832 0.127 -7.117 1.00 92.38 85 TRP A N 1
ATOM 689 C CA . TRP A 1 85 ? 15.168 0.173 -6.535 1.00 92.38 85 TRP A CA 1
ATOM 690 C C . TRP A 1 85 ? 16.027 1.189 -7.300 1.00 92.38 85 TRP A C 1
ATOM 692 O O . TRP A 1 85 ? 16.478 0.927 -8.416 1.00 92.38 85 TRP A O 1
ATOM 702 N N . LEU A 1 86 ? 16.195 2.388 -6.737 1.00 89.81 86 LEU A N 1
ATOM 703 C CA . LEU A 1 86 ? 16.878 3.511 -7.386 1.00 89.81 86 LEU A CA 1
ATOM 704 C C . LEU A 1 86 ? 18.021 4.036 -6.521 1.00 89.81 86 LEU A C 1
ATOM 706 O O . LEU A 1 86 ? 17.916 4.081 -5.295 1.00 89.81 86 LEU A O 1
ATOM 710 N N . GLU A 1 87 ? 19.080 4.514 -7.175 1.00 89.81 87 GLU A N 1
ATOM 711 C CA . GLU A 1 87 ? 20.146 5.259 -6.508 1.00 89.81 87 GLU A CA 1
ATOM 712 C C . GLU A 1 87 ? 19.617 6.606 -5.995 1.00 89.81 87 GLU A C 1
ATOM 714 O O . GLU A 1 87 ? 18.939 7.357 -6.705 1.00 89.81 87 GLU A O 1
ATOM 719 N N . THR A 1 88 ? 19.943 6.928 -4.746 1.00 87.50 88 THR A N 1
ATOM 720 C CA . THR A 1 88 ? 19.613 8.204 -4.104 1.00 87.50 88 THR A CA 1
ATOM 721 C C . THR A 1 88 ? 20.886 8.851 -3.547 1.00 87.50 88 THR A C 1
ATOM 723 O O . THR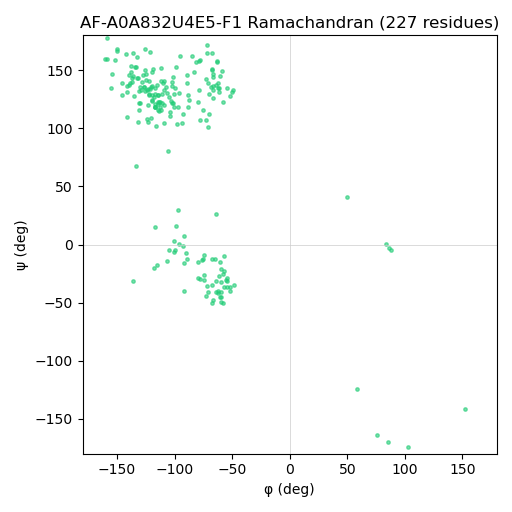 A 1 88 ? 21.901 8.172 -3.413 1.00 87.50 88 THR A O 1
ATOM 726 N N . PRO A 1 89 ? 20.868 10.134 -3.127 1.00 88.38 89 PRO A N 1
ATOM 727 C CA . PRO A 1 89 ? 22.046 10.772 -2.524 1.00 88.38 89 PRO A CA 1
ATOM 728 C C . PRO A 1 89 ? 22.616 10.076 -1.273 1.00 88.38 89 PRO A C 1
ATOM 730 O O . PRO A 1 89 ? 23.670 10.475 -0.789 1.00 88.38 89 PRO A O 1
ATOM 733 N N . ARG A 1 90 ? 21.908 9.087 -0.709 1.00 84.25 90 ARG A N 1
ATOM 734 C CA . ARG A 1 90 ? 22.308 8.309 0.475 1.00 84.25 90 ARG A CA 1
ATOM 735 C C . ARG A 1 90 ? 22.499 6.814 0.168 1.00 84.25 90 ARG A C 1
ATOM 737 O O . ARG A 1 90 ? 22.550 6.015 1.095 1.00 84.25 90 ARG A O 1
ATOM 744 N N . GLY A 1 91 ? 22.596 6.449 -1.111 1.00 90.38 91 GLY A N 1
ATOM 745 C CA . GLY A 1 91 ? 22.652 5.068 -1.595 1.00 90.38 91 GLY A CA 1
ATOM 746 C C . GLY A 1 91 ? 21.320 4.591 -2.171 1.00 90.38 91 GLY A C 1
ATOM 747 O O . GLY A 1 91 ? 20.370 5.373 -2.309 1.00 90.38 91 GLY A O 1
ATOM 748 N N . HIS A 1 92 ? 21.249 3.308 -2.516 1.00 90.06 92 HIS A N 1
ATOM 749 C CA . HIS A 1 92 ? 20.055 2.731 -3.122 1.00 90.06 92 HIS A CA 1
ATOM 750 C C . HIS A 1 92 ? 18.908 2.573 -2.117 1.00 90.06 92 HIS A C 1
ATOM 752 O O . HIS A 1 92 ? 19.118 2.218 -0.956 1.00 90.06 92 HIS A O 1
ATOM 758 N N . ALA A 1 93 ? 17.685 2.822 -2.582 1.00 91.88 93 ALA A N 1
ATOM 759 C CA . ALA A 1 93 ? 16.463 2.600 -1.820 1.00 91.88 93 ALA A CA 1
ATOM 760 C C . ALA A 1 93 ? 15.279 2.299 -2.749 1.00 91.88 93 ALA A C 1
ATOM 762 O O . ALA A 1 93 ? 15.270 2.698 -3.916 1.00 91.88 93 ALA A O 1
ATOM 763 N N . PHE A 1 94 ? 14.237 1.664 -2.206 1.00 93.50 94 PHE A N 1
ATOM 764 C CA . PHE A 1 94 ? 12.940 1.578 -2.873 1.00 93.50 94 PHE A CA 1
ATOM 765 C C . PHE A 1 94 ? 12.235 2.937 -2.819 1.00 93.50 94 PHE A C 1
ATOM 767 O O . PHE A 1 94 ? 11.757 3.379 -1.774 1.00 93.50 94 PHE A O 1
ATOM 774 N N . VAL A 1 95 ? 12.178 3.621 -3.959 1.00 94.31 95 VAL A N 1
ATOM 775 C CA . VAL A 1 95 ? 11.551 4.941 -4.099 1.00 94.31 95 VAL A CA 1
ATOM 776 C C . VAL A 1 95 ? 10.166 4.767 -4.718 1.00 94.31 95 VAL A C 1
ATOM 778 O O . VAL A 1 95 ? 10.079 4.121 -5.758 1.00 94.31 95 VAL A O 1
ATOM 781 N N . PRO A 1 96 ? 9.085 5.341 -4.155 1.00 96.56 96 PRO A N 1
ATOM 782 C CA . PRO A 1 96 ? 7.756 5.248 -4.757 1.00 96.56 96 PRO A CA 1
ATOM 783 C C . PRO A 1 96 ? 7.718 6.005 -6.086 1.00 96.56 96 PRO A C 1
ATOM 785 O O . PRO A 1 96 ? 8.030 7.201 -6.150 1.00 96.56 96 PRO A O 1
ATOM 788 N N . VAL A 1 97 ? 7.294 5.315 -7.141 1.00 97.00 97 VAL A N 1
ATOM 789 C CA . VAL A 1 97 ? 7.307 5.818 -8.520 1.00 97.00 97 VAL A CA 1
ATOM 790 C C . VAL A 1 97 ? 5.933 5.930 -9.168 1.00 97.00 97 VAL A C 1
ATOM 792 O O . VAL A 1 97 ? 5.795 6.645 -10.160 1.00 97.00 97 VAL A O 1
ATOM 795 N N . ALA A 1 98 ? 4.933 5.225 -8.644 1.00 97.88 98 ALA A N 1
ATOM 796 C CA . ALA A 1 98 ? 3.579 5.217 -9.177 1.00 97.88 98 ALA A CA 1
ATOM 797 C C . ALA A 1 98 ? 2.572 4.866 -8.080 1.00 97.88 98 ALA A C 1
ATOM 799 O O . ALA A 1 98 ? 2.867 4.050 -7.206 1.00 97.88 98 ALA A O 1
ATOM 800 N N . VAL A 1 99 ? 1.380 5.446 -8.175 1.00 98.12 99 VAL A N 1
ATOM 801 C CA . VAL A 1 99 ? 0.185 5.021 -7.437 1.00 98.12 99 VAL A CA 1
ATOM 802 C C . VAL A 1 99 ? -0.921 4.790 -8.462 1.00 98.12 99 VAL A C 1
ATOM 804 O O . VAL A 1 99 ? -1.149 5.644 -9.314 1.00 98.12 99 VAL A O 1
ATOM 807 N N . ALA A 1 100 ? -1.615 3.662 -8.389 1.00 98.06 100 ALA A N 1
ATOM 808 C CA . ALA A 1 100 ? -2.785 3.369 -9.207 1.00 98.06 100 ALA A CA 1
ATOM 809 C C . ALA A 1 100 ? -3.915 2.901 -8.292 1.00 98.06 100 ALA A C 1
ATOM 811 O O . ALA A 1 100 ? -3.732 1.931 -7.565 1.00 98.06 100 ALA A O 1
ATOM 812 N N . GLY A 1 101 ? -5.058 3.581 -8.303 1.00 98.00 101 GLY A N 1
ATOM 813 C CA . GLY A 1 101 ? -6.183 3.242 -7.428 1.00 98.00 101 GLY A CA 1
ATOM 814 C C . GLY A 1 101 ? -7.531 3.597 -8.039 1.00 98.00 101 GLY A C 1
ATOM 815 O O . GLY A 1 101 ? -7.581 4.318 -9.036 1.00 98.00 101 GLY A O 1
ATOM 816 N N . ASP A 1 102 ? -8.618 3.089 -7.462 1.00 97.88 102 ASP A N 1
ATOM 817 C CA . ASP A 1 102 ? -9.977 3.220 -8.015 1.00 97.88 102 ASP A CA 1
ATOM 818 C C . ASP A 1 102 ? -10.844 4.311 -7.361 1.00 97.88 102 ASP A C 1
ATOM 820 O O . ASP A 1 102 ? -11.947 4.605 -7.838 1.00 97.88 102 ASP A O 1
ATOM 824 N N . ASN A 1 103 ? -10.365 4.942 -6.284 1.00 97.00 103 ASN A N 1
ATOM 825 C CA . ASN A 1 103 ? -11.136 5.927 -5.533 1.00 97.00 103 ASN A CA 1
ATOM 826 C C . ASN A 1 103 ? -10.677 7.367 -5.826 1.00 97.00 103 ASN A C 1
ATOM 828 O O . ASN A 1 103 ? -9.622 7.791 -5.346 1.00 97.00 103 ASN A O 1
ATOM 832 N N . PRO A 1 104 ? -11.488 8.195 -6.514 1.00 94.62 104 PRO A N 1
ATOM 833 C CA . PRO A 1 104 ? -11.120 9.579 -6.816 1.00 94.62 104 PRO A CA 1
ATOM 834 C C . PRO A 1 104 ? -10.907 10.445 -5.564 1.00 94.62 104 PRO A C 1
ATOM 836 O O . PRO A 1 104 ? -10.129 11.399 -5.610 1.00 94.62 104 PRO A O 1
ATOM 839 N N . ASN A 1 105 ? -11.552 10.121 -4.437 1.00 92.06 105 ASN A N 1
ATOM 840 C CA . ASN A 1 105 ? -11.383 10.867 -3.188 1.00 92.06 105 ASN A CA 1
ATOM 841 C C . ASN A 1 105 ? -10.030 10.574 -2.514 1.00 92.06 105 ASN A C 1
ATOM 843 O O . ASN A 1 105 ? -9.480 11.462 -1.862 1.00 92.06 105 ASN A O 1
ATOM 847 N N . GLY A 1 106 ? -9.484 9.363 -2.692 1.00 91.38 106 GLY A N 1
ATOM 848 C CA . GLY A 1 106 ? -8.186 8.942 -2.144 1.00 91.38 106 GLY A CA 1
ATOM 849 C C . GLY A 1 106 ? -6.986 9.542 -2.887 1.00 91.38 106 GLY A C 1
ATOM 850 O O . GLY A 1 106 ? -5.936 9.808 -2.306 1.00 91.38 106 GLY A O 1
ATOM 851 N N . GLN A 1 107 ? -7.151 9.890 -4.163 1.00 92.19 107 GLN A N 1
ATOM 852 C CA . GLN A 1 107 ? -6.070 10.414 -5.013 1.00 92.19 107 GLN A CA 1
ATOM 853 C C . GLN A 1 107 ? -5.357 11.642 -4.419 1.00 92.19 107 GLN A C 1
ATOM 855 O O . GLN A 1 107 ? -4.144 11.807 -4.559 1.00 92.19 107 GLN A O 1
ATOM 860 N N . ASN A 1 108 ? -6.102 12.526 -3.749 1.00 91.75 108 ASN A N 1
ATOM 861 C CA . ASN A 1 108 ? -5.534 13.748 -3.182 1.00 91.75 108 ASN A CA 1
ATOM 862 C C . ASN A 1 108 ? -4.654 13.477 -1.959 1.00 91.75 108 ASN A C 1
ATOM 864 O O . ASN A 1 108 ? -3.644 14.165 -1.804 1.00 91.75 108 ASN A O 1
ATOM 868 N N . ILE A 1 109 ? -4.997 12.489 -1.122 1.00 93.75 109 ILE A N 1
ATOM 869 C CA . ILE A 1 109 ? -4.148 12.136 0.020 1.00 93.75 109 ILE A CA 1
ATOM 870 C C . ILE A 1 109 ? -2.865 11.456 -0.457 1.00 93.75 109 ILE A C 1
ATOM 872 O O . ILE A 1 109 ? -1.786 11.842 -0.014 1.00 93.75 109 ILE A O 1
ATOM 876 N N . TRP A 1 110 ? -2.938 10.573 -1.459 1.00 95.56 110 TRP A N 1
ATOM 877 C CA . TRP A 1 110 ? -1.742 9.987 -2.071 1.00 95.56 110 TRP A CA 1
ATOM 878 C C . TRP A 1 110 ? -0.823 11.053 -2.669 1.00 95.56 110 TRP A C 1
ATOM 880 O O . TRP A 1 110 ? 0.392 11.012 -2.467 1.00 95.56 110 TRP A O 1
ATOM 890 N N . ARG A 1 111 ? -1.397 12.069 -3.328 1.00 94.25 111 ARG A N 1
ATOM 891 C CA . ARG A 1 111 ? -0.633 13.212 -3.850 1.00 94.25 111 ARG A CA 1
ATOM 892 C C . ARG A 1 111 ? 0.046 14.010 -2.748 1.00 94.25 111 ARG A C 1
ATOM 894 O O . ARG A 1 111 ? 1.178 14.438 -2.939 1.00 94.25 111 ARG A O 1
ATOM 901 N N . ALA A 1 112 ? -0.628 14.215 -1.620 1.00 92.50 112 ALA A N 1
ATOM 902 C CA . ALA A 1 112 ? -0.072 14.931 -0.479 1.00 92.50 112 ALA A CA 1
ATOM 903 C C . ALA A 1 112 ? 1.077 14.145 0.173 1.00 92.50 112 ALA A C 1
ATOM 905 O O . ALA A 1 112 ? 2.178 14.678 0.330 1.00 92.50 112 ALA A O 1
ATOM 906 N N . ILE A 1 113 ? 0.851 12.862 0.469 1.00 93.69 113 ILE A N 1
ATOM 907 C CA . ILE A 1 113 ? 1.830 11.967 1.098 1.00 93.69 113 ILE A CA 1
ATOM 908 C C . ILE A 1 113 ? 3.091 11.849 0.235 1.00 93.69 113 ILE A C 1
ATOM 910 O O . ILE A 1 113 ? 4.205 11.989 0.747 1.00 93.69 113 ILE A O 1
ATOM 914 N N . TYR A 1 114 ? 2.934 11.666 -1.077 1.00 94.88 114 TYR A N 1
ATOM 915 C CA . TYR A 1 114 ? 4.041 11.451 -2.011 1.00 94.88 114 TYR A CA 1
ATOM 916 C C . TYR A 1 114 ? 4.476 12.708 -2.779 1.00 94.88 114 TYR A C 1
ATOM 918 O O . TYR A 1 114 ? 5.215 12.597 -3.752 1.00 94.88 114 TYR A O 1
ATOM 926 N 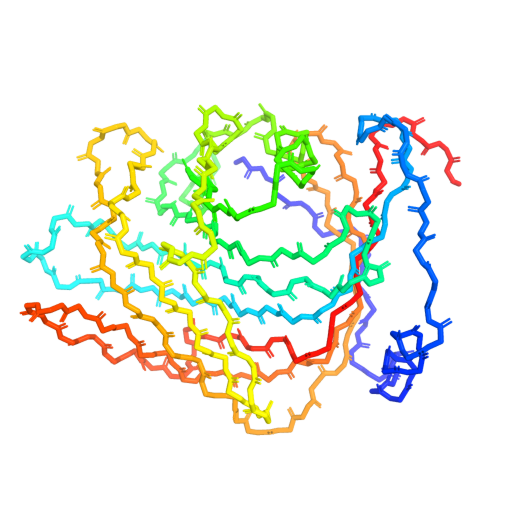N . ALA A 1 115 ? 4.085 13.914 -2.349 1.00 93.50 115 ALA A N 1
ATOM 927 C CA . ALA A 1 115 ? 4.380 15.165 -3.065 1.00 93.50 115 ALA A CA 1
ATOM 928 C C . ALA A 1 115 ? 5.877 15.377 -3.365 1.00 93.50 115 ALA A C 1
ATOM 930 O O . ALA A 1 115 ? 6.241 15.985 -4.372 1.00 93.50 115 ALA A O 1
ATOM 931 N N . ALA A 1 116 ? 6.744 14.866 -2.489 1.00 92.56 116 ALA A N 1
ATOM 932 C CA . ALA A 1 116 ? 8.193 14.974 -2.600 1.00 92.56 116 ALA A CA 1
ATOM 933 C C . ALA A 1 116 ? 8.849 13.793 -3.342 1.00 92.56 116 ALA A C 1
ATOM 935 O O . ALA A 1 116 ? 10.073 13.718 -3.373 1.00 92.56 116 ALA A O 1
ATOM 936 N N . THR A 1 117 ? 8.074 12.878 -3.934 1.00 93.69 117 THR A N 1
ATOM 937 C CA . THR A 1 117 ? 8.566 11.680 -4.633 1.00 93.69 117 THR A CA 1
ATOM 938 C C . THR A 1 117 ? 8.098 11.655 -6.098 1.00 93.69 117 THR A C 1
ATOM 940 O O . THR A 1 117 ? 7.188 12.405 -6.470 1.00 93.69 117 THR A O 1
ATOM 943 N N . PRO A 1 118 ? 8.685 10.804 -6.965 1.00 94.94 118 PRO A N 1
ATOM 944 C CA . PRO A 1 118 ? 8.187 10.634 -8.331 1.00 94.94 118 PRO A CA 1
ATOM 945 C C . PRO A 1 118 ? 6.710 10.208 -8.388 1.00 94.94 118 PRO A C 1
ATOM 947 O O . PRO A 1 118 ? 5.972 10.711 -9.237 1.00 94.94 118 PRO A O 1
ATOM 950 N N . ALA A 1 119 ? 6.252 9.368 -7.452 1.00 95.94 119 ALA A N 1
ATOM 951 C CA . ALA A 1 119 ? 4.856 8.933 -7.387 1.00 95.94 119 ALA A CA 1
ATOM 952 C C . ALA A 1 119 ? 3.858 10.085 -7.204 1.00 95.94 119 ALA A C 1
ATOM 954 O O . ALA A 1 119 ? 2.773 10.024 -7.770 1.00 95.94 119 ALA A O 1
ATOM 955 N N . GLY A 1 120 ? 4.211 11.175 -6.509 1.00 94.00 120 GLY A N 1
ATOM 956 C CA . GLY A 1 120 ? 3.319 12.335 -6.356 1.00 94.00 120 GLY A CA 1
ATOM 957 C C . GLY A 1 120 ? 2.920 12.998 -7.682 1.00 94.00 120 GLY A C 1
ATOM 958 O O . GLY A 1 120 ? 1.898 13.682 -7.753 1.00 94.00 120 GLY A O 1
ATOM 959 N N . LYS A 1 121 ? 3.701 12.774 -8.748 1.00 93.56 121 LYS A N 1
ATOM 960 C CA . LYS A 1 121 ? 3.421 13.238 -10.118 1.00 93.56 121 LYS A CA 1
ATOM 961 C C . LYS A 1 121 ? 2.827 12.149 -11.017 1.00 93.56 121 LYS A C 1
ATOM 963 O O . LYS A 1 121 ? 2.474 12.446 -12.154 1.00 93.56 121 LYS A O 1
ATOM 968 N N . ASN A 1 122 ? 2.724 10.918 -10.526 1.00 96.50 122 ASN A N 1
ATOM 969 C CA . ASN A 1 122 ? 2.312 9.742 -11.281 1.00 96.50 122 ASN A CA 1
ATOM 970 C C . ASN A 1 122 ? 1.278 8.937 -10.486 1.00 96.50 122 ASN A C 1
ATOM 972 O O . ASN A 1 122 ? 1.540 7.835 -10.001 1.00 96.50 122 ASN A O 1
ATOM 976 N N . ILE A 1 123 ? 0.104 9.544 -10.330 1.00 96.69 123 ILE A N 1
ATOM 977 C CA . ILE A 1 123 ? -1.045 8.937 -9.665 1.00 96.69 123 ILE A CA 1
ATOM 978 C C . ILE A 1 123 ? -2.126 8.736 -10.718 1.00 96.69 123 ILE A C 1
ATOM 980 O O . ILE A 1 123 ? -2.526 9.688 -11.393 1.00 96.69 123 ILE A O 1
ATOM 984 N N . GLN A 1 124 ? -2.552 7.491 -10.877 1.00 96.81 124 GLN A N 1
ATOM 985 C CA . GLN A 1 124 ? -3.489 7.050 -11.894 1.00 96.81 124 GLN A CA 1
ATOM 986 C C . GLN A 1 124 ? -4.802 6.652 -11.228 1.00 96.81 124 GLN A C 1
ATOM 988 O O . GLN A 1 124 ? -4.827 5.876 -10.269 1.00 96.81 124 GLN A O 1
ATOM 993 N N . LEU A 1 125 ? -5.897 7.197 -11.755 1.00 97.75 125 LEU A N 1
ATOM 994 C CA . LEU A 1 125 ? -7.241 6.783 -11.389 1.00 97.75 125 LEU A CA 1
ATOM 995 C C . LEU A 1 125 ? -7.691 5.705 -12.374 1.00 97.75 125 LEU A C 1
ATOM 997 O O . LEU A 1 125 ? -7.890 5.988 -13.556 1.00 97.75 125 LEU A O 1
ATOM 1001 N N . LEU A 1 126 ? -7.837 4.486 -11.875 1.00 97.50 126 LEU A N 1
ATOM 1002 C CA . LEU A 1 126 ? -8.366 3.349 -12.614 1.00 97.50 126 LEU A CA 1
ATOM 1003 C C . LEU A 1 126 ? -9.868 3.201 -12.343 1.00 97.50 126 LEU A C 1
ATOM 1005 O O . LEU A 1 126 ? -10.413 3.748 -11.384 1.00 97.50 126 LEU A O 1
ATOM 1009 N N . LYS A 1 127 ? -10.564 2.463 -13.202 1.00 97.50 127 LYS A N 1
ATOM 1010 C CA . LYS A 1 127 ? -11.944 2.039 -12.945 1.00 97.50 127 LYS A CA 1
ATOM 1011 C C . LYS A 1 127 ? -11.961 0.848 -11.980 1.00 97.50 127 LYS A C 1
ATOM 1013 O O . LYS A 1 127 ? -11.006 0.079 -11.919 1.00 97.50 127 LYS A O 1
ATOM 1018 N N . LYS A 1 128 ? -13.091 0.640 -11.296 1.00 94.31 128 LYS A N 1
ATOM 1019 C CA . LYS A 1 128 ? -13.292 -0.479 -10.350 1.00 94.31 128 LYS A CA 1
ATOM 1020 C C . LYS A 1 128 ? -13.099 -1.878 -10.953 1.00 94.31 128 LYS A C 1
ATOM 1022 O O . LYS A 1 128 ? -12.864 -2.837 -10.230 1.00 94.31 128 LYS A O 1
ATOM 1027 N N . ASP A 1 129 ? -13.280 -2.028 -12.260 1.00 95.25 129 ASP A N 1
ATOM 1028 C CA . ASP A 1 129 ? -13.061 -3.283 -12.983 1.00 95.25 129 ASP A CA 1
ATOM 1029 C C . ASP A 1 129 ? -11.620 -3.440 -13.492 1.00 95.25 129 ASP A C 1
ATOM 1031 O O . ASP A 1 129 ? -11.231 -4.544 -13.863 1.00 95.25 129 ASP A O 1
ATOM 1035 N N . GLN A 1 130 ? -10.821 -2.368 -13.465 1.00 97.69 130 GLN A N 1
ATOM 1036 C CA . GLN A 1 130 ? -9.432 -2.347 -13.930 1.00 97.69 130 GLN A CA 1
ATOM 1037 C C . GLN A 1 130 ? -8.408 -2.641 -12.830 1.00 97.69 130 GLN A C 1
ATOM 1039 O O . GLN A 1 130 ? -7.255 -2.941 -13.138 1.00 97.69 130 GLN A O 1
ATOM 1044 N N . ILE A 1 131 ? -8.810 -2.555 -11.563 1.00 97.88 131 ILE A N 1
ATOM 1045 C CA . ILE A 1 131 ? -8.015 -2.930 -10.395 1.00 97.88 131 ILE A CA 1
ATOM 1046 C C . ILE A 1 131 ? -8.929 -3.591 -9.372 1.00 97.88 131 ILE A C 1
ATOM 1048 O O . ILE A 1 131 ? -10.047 -3.137 -9.143 1.00 97.88 131 ILE A O 1
ATOM 1052 N N . GLN A 1 132 ? -8.467 -4.682 -8.773 1.00 97.69 132 GLN A N 1
ATOM 1053 C CA . GLN A 1 132 ? -9.175 -5.343 -7.687 1.00 97.69 132 GLN A CA 1
ATOM 1054 C C . GLN A 1 132 ? -8.184 -5.825 -6.649 1.00 97.69 132 GLN A C 1
ATOM 1056 O O . GLN A 1 132 ? -7.228 -6.522 -6.986 1.00 97.69 132 GLN A O 1
ATOM 1061 N N . VAL A 1 133 ? -8.466 -5.523 -5.388 1.00 98.12 133 VAL A N 1
ATOM 1062 C CA . VAL A 1 133 ? -7.798 -6.112 -4.235 1.00 98.12 133 VAL A CA 1
ATOM 1063 C C . VAL A 1 133 ? -8.838 -6.890 -3.431 1.00 98.12 133 VAL A C 1
ATOM 1065 O O . VAL A 1 133 ? -9.952 -6.430 -3.161 1.00 98.12 133 VAL A O 1
ATOM 1068 N N . ARG A 1 134 ? -8.516 -8.141 -3.113 1.00 97.56 134 ARG A N 1
ATOM 1069 C CA . ARG A 1 134 ? -9.398 -9.081 -2.420 1.00 97.56 134 ARG A CA 1
ATOM 1070 C C . ARG A 1 134 ? -8.641 -9.713 -1.272 1.00 97.56 134 ARG A C 1
ATOM 1072 O O . ARG A 1 134 ? -7.533 -10.204 -1.456 1.00 97.56 134 ARG A O 1
ATOM 1079 N N . VAL A 1 135 ? -9.275 -9.725 -0.109 1.00 96.94 135 VAL A N 1
ATOM 1080 C CA . VAL A 1 135 ? -8.738 -10.337 1.104 1.00 96.94 135 VAL A CA 1
ATOM 1081 C C . VAL A 1 135 ? -9.638 -11.507 1.473 1.00 96.94 135 VAL A C 1
ATOM 1083 O O . VAL A 1 135 ? -10.861 -11.360 1.529 1.00 96.94 135 VAL A O 1
ATOM 1086 N N . HIS A 1 136 ? -9.048 -12.677 1.691 1.00 95.75 136 HIS A N 1
ATOM 1087 C CA . HIS A 1 136 ? -9.756 -13.867 2.145 1.00 95.75 136 HIS A CA 1
ATOM 1088 C C . HIS A 1 136 ? -8.895 -14.627 3.153 1.00 95.75 136 HIS A C 1
ATOM 1090 O O . HIS A 1 136 ? -7.877 -15.210 2.791 1.00 95.75 136 HIS A O 1
ATOM 1096 N N . GLY A 1 137 ? -9.294 -14.608 4.427 1.00 92.69 137 GLY A N 1
ATOM 1097 C CA . GLY A 1 137 ? -8.476 -15.167 5.504 1.00 92.69 137 GLY A CA 1
ATOM 1098 C C . GLY A 1 137 ? -7.106 -14.487 5.565 1.00 92.69 137 GLY A C 1
ATOM 1099 O O . GLY A 1 137 ? -7.028 -13.264 5.643 1.00 92.69 137 GLY A O 1
ATOM 1100 N N . ASN A 1 138 ? -6.041 -15.283 5.479 1.00 95.44 138 ASN A N 1
ATOM 1101 C CA . ASN A 1 138 ? -4.654 -14.808 5.466 1.00 95.44 138 ASN A CA 1
ATOM 1102 C C . ASN A 1 138 ? -4.098 -14.698 4.036 1.00 95.44 138 ASN A C 1
ATOM 1104 O O . ASN A 1 138 ? -2.906 -14.888 3.810 1.00 95.44 138 ASN A O 1
ATOM 1108 N N . THR A 1 139 ? -4.957 -14.425 3.059 1.00 96.75 139 THR A N 1
ATOM 1109 C CA . THR A 1 139 ? -4.562 -14.265 1.662 1.00 96.75 139 THR A CA 1
ATOM 1110 C C . THR A 1 139 ? -5.016 -12.910 1.149 1.00 96.75 139 THR A C 1
ATOM 1112 O O . THR A 1 139 ? -6.178 -12.535 1.323 1.00 96.75 139 THR A O 1
ATOM 1115 N N . LEU A 1 140 ? -4.118 -12.198 0.470 1.00 98.06 140 LEU A N 1
ATOM 1116 C CA . LEU A 1 140 ? -4.439 -10.992 -0.284 1.00 98.06 140 LEU A CA 1
ATOM 1117 C C . LEU A 1 140 ? -4.091 -11.216 -1.752 1.00 98.06 140 LEU A C 1
ATOM 1119 O O . LEU A 1 140 ? -2.959 -11.535 -2.103 1.00 98.06 140 LEU A O 1
ATOM 1123 N N . PHE A 1 141 ? -5.081 -11.036 -2.614 1.00 97.69 141 PHE A N 1
ATOM 1124 C CA . PHE A 1 141 ? -4.924 -11.046 -4.059 1.00 97.69 141 PHE A CA 1
ATOM 1125 C C . PHE A 1 141 ? -5.112 -9.631 -4.590 1.00 97.69 141 PHE A C 1
ATOM 1127 O O . PHE A 1 141 ? -6.096 -8.975 -4.248 1.00 97.69 141 PHE A O 1
ATOM 1134 N N . ALA A 1 142 ? -4.216 -9.182 -5.459 1.00 98.00 142 ALA A N 1
ATOM 1135 C CA . ALA A 1 142 ? -4.393 -7.954 -6.216 1.00 98.00 142 ALA A CA 1
ATOM 1136 C C . ALA A 1 142 ? -4.208 -8.228 -7.708 1.00 98.00 142 ALA A C 1
ATOM 1138 O O . ALA A 1 142 ? -3.270 -8.907 -8.112 1.00 98.00 142 ALA A O 1
ATOM 1139 N N . GLY A 1 143 ? -5.092 -7.689 -8.538 1.00 97.12 143 GLY A N 1
ATOM 1140 C CA . GLY A 1 143 ? -4.999 -7.781 -9.990 1.00 97.12 143 GLY A CA 1
ATOM 1141 C C . GLY A 1 143 ? -5.298 -6.442 -10.636 1.00 97.12 143 GLY A C 1
ATOM 1142 O O . GLY A 1 143 ? -6.143 -5.695 -10.145 1.00 97.12 143 GLY A O 1
ATOM 1143 N N . TRP A 1 144 ? -4.612 -6.149 -11.735 1.00 97.12 144 TRP A N 1
ATOM 1144 C CA . TRP A 1 144 ? -4.856 -4.961 -12.542 1.00 97.12 144 TRP A CA 1
ATOM 1145 C C . TRP A 1 144 ? -4.772 -5.287 -14.030 1.00 97.12 144 TRP A C 1
ATOM 1147 O O . TRP A 1 144 ? -3.988 -6.134 -14.462 1.00 97.12 144 TRP A O 1
ATOM 1157 N N . THR A 1 145 ? -5.597 -4.612 -14.825 1.00 95.81 145 THR A N 1
ATOM 1158 C CA . THR A 1 145 ? -5.728 -4.881 -16.265 1.00 95.81 145 THR A CA 1
ATOM 1159 C C . THR A 1 145 ? -5.090 -3.810 -17.139 1.00 95.81 145 THR A C 1
ATOM 1161 O O . THR A 1 145 ? -4.898 -4.044 -18.328 1.00 95.81 145 THR A O 1
ATOM 1164 N N . GLU A 1 146 ? -4.764 -2.649 -16.572 1.00 95.44 146 GLU A N 1
ATOM 1165 C CA . GLU A 1 146 ? -4.162 -1.528 -17.297 1.00 95.44 146 GLU A CA 1
ATOM 1166 C C . GLU A 1 146 ? -2.657 -1.441 -17.030 1.00 95.44 146 GLU A C 1
ATOM 1168 O O . GLU A 1 146 ? -2.227 -1.630 -15.893 1.00 95.44 146 GLU A O 1
ATOM 1173 N N . PRO A 1 147 ? -1.826 -1.133 -18.036 1.00 94.44 147 PRO A N 1
ATOM 1174 C CA . PRO A 1 147 ? -0.411 -0.879 -17.804 1.00 94.44 147 PRO A CA 1
ATOM 1175 C C . PRO A 1 147 ? -0.219 0.344 -16.897 1.00 94.44 147 PRO A C 1
ATOM 1177 O O . PRO A 1 147 ? -0.867 1.370 -17.089 1.00 94.44 147 PRO A O 1
ATOM 1180 N N . ILE A 1 148 ? 0.723 0.263 -15.955 1.00 96.00 148 ILE A N 1
ATOM 1181 C CA . ILE A 1 148 ? 1.053 1.353 -15.028 1.00 96.00 148 ILE A CA 1
ATOM 1182 C C . ILE A 1 148 ? 2.428 1.914 -15.423 1.00 96.00 148 ILE A C 1
ATOM 1184 O O . ILE A 1 148 ? 3.455 1.286 -15.143 1.00 96.00 148 ILE A O 1
ATOM 1188 N N . PRO A 1 149 ? 2.495 3.093 -16.073 1.00 95.31 149 PRO A N 1
ATOM 1189 C CA . PRO A 1 149 ? 3.751 3.804 -16.280 1.00 95.31 149 PRO A CA 1
ATOM 1190 C C . PRO A 1 149 ? 4.485 4.031 -14.957 1.00 95.31 149 PRO A C 1
ATOM 1192 O O . PRO A 1 149 ? 3.876 4.456 -13.977 1.00 95.31 149 PRO A O 1
ATOM 1195 N N . LEU A 1 150 ? 5.792 3.781 -14.928 1.00 94.88 150 LEU A N 1
ATOM 1196 C CA . LEU A 1 150 ? 6.644 3.990 -13.757 1.00 94.88 150 LEU A CA 1
ATOM 1197 C C . LEU A 1 150 ? 7.561 5.188 -14.006 1.00 94.88 150 LEU A C 1
ATOM 1199 O O . LEU A 1 150 ? 8.046 5.364 -15.119 1.00 94.88 150 LEU A O 1
ATOM 1203 N N . PHE A 1 151 ? 7.796 6.025 -12.992 1.00 90.00 151 PHE A N 1
ATOM 1204 C CA . PHE A 1 151 ? 8.637 7.220 -13.119 1.00 90.00 151 PHE A CA 1
ATOM 1205 C C . PHE A 1 151 ? 10.010 7.011 -12.465 1.00 90.00 151 PHE A C 1
ATOM 1207 O O . PHE A 1 151 ? 10.059 6.685 -11.284 1.00 90.00 151 PHE A O 1
ATOM 1214 N N . PRO A 1 152 ? 11.139 7.251 -13.159 1.00 84.12 152 PRO A N 1
ATOM 1215 C CA . PRO A 1 152 ? 11.275 7.837 -14.500 1.00 84.12 152 PRO A CA 1
ATOM 1216 C C . PRO A 1 152 ? 10.705 6.935 -15.606 1.00 84.12 152 PRO A C 1
ATOM 1218 O O . PRO A 1 152 ? 10.836 5.719 -15.505 1.00 84.12 152 PRO A O 1
ATOM 1221 N N . THR A 1 153 ? 10.105 7.541 -16.647 1.00 77.69 153 THR A N 1
ATOM 1222 C CA . THR A 1 153 ? 9.235 6.940 -17.699 1.00 77.69 153 THR A CA 1
ATOM 1223 C C . THR A 1 153 ? 9.901 5.916 -18.629 1.00 77.69 153 THR A C 1
ATOM 1225 O O . THR A 1 153 ? 9.489 5.726 -19.770 1.00 77.69 153 THR A O 1
ATOM 1228 N N . LYS A 1 154 ? 10.945 5.243 -18.157 1.00 85.75 154 LYS A N 1
ATOM 1229 C CA . LYS A 1 154 ? 11.638 4.155 -18.841 1.00 85.75 154 LYS A CA 1
ATOM 1230 C C . LYS A 1 154 ? 10.867 2.835 -18.760 1.00 85.75 154 LYS A C 1
ATOM 1232 O O . LYS A 1 154 ? 10.999 2.008 -19.657 1.00 85.75 154 LYS A O 1
ATOM 1237 N N . TYR A 1 155 ? 10.102 2.632 -17.690 1.00 91.31 155 TYR A N 1
ATOM 1238 C CA . TYR A 1 155 ? 9.504 1.343 -17.359 1.00 91.31 155 TYR A CA 1
ATOM 1239 C C . TYR A 1 155 ? 7.978 1.429 -17.318 1.00 91.31 155 TYR A C 1
ATOM 1241 O O . TYR A 1 155 ? 7.406 2.458 -16.955 1.00 91.31 155 TYR A O 1
ATOM 1249 N N . ILE A 1 156 ? 7.322 0.329 -17.672 1.00 92.94 156 ILE A N 1
ATOM 1250 C CA . ILE A 1 156 ? 5.871 0.164 -17.588 1.00 92.94 156 ILE A CA 1
ATOM 1251 C C . ILE A 1 156 ? 5.631 -1.159 -16.877 1.00 92.94 156 ILE A C 1
ATOM 1253 O O . ILE A 1 156 ? 6.090 -2.195 -17.354 1.00 92.94 156 ILE A O 1
ATOM 1257 N N . LEU A 1 157 ? 4.920 -1.130 -15.752 1.00 93.12 157 LEU A N 1
ATOM 1258 C CA . LEU A 1 157 ? 4.453 -2.351 -15.111 1.00 93.12 157 LEU A CA 1
ATOM 1259 C C . LEU A 1 157 ? 3.272 -2.888 -15.938 1.00 93.12 157 LEU A C 1
ATOM 1261 O O . LEU A 1 157 ? 2.257 -2.192 -16.056 1.00 93.12 157 LEU A O 1
ATOM 1265 N N . PRO A 1 158 ? 3.390 -4.072 -16.562 1.00 92.56 158 PRO A N 1
ATOM 1266 C CA . PRO A 1 158 ? 2.327 -4.610 -17.398 1.00 92.56 158 PRO A CA 1
ATOM 1267 C C . PRO A 1 158 ? 1.138 -5.080 -16.545 1.00 92.56 158 PRO A C 1
ATOM 1269 O O . PRO A 1 158 ? 1.297 -5.273 -15.337 1.00 92.56 158 PRO A O 1
ATOM 1272 N N . PRO A 1 159 ? -0.037 -5.305 -17.157 1.00 94.06 159 PRO A N 1
ATOM 1273 C CA . PRO A 1 159 ? -1.153 -5.991 -16.512 1.00 94.06 159 PRO A CA 1
ATOM 1274 C C . PRO A 1 159 ? -0.717 -7.327 -15.909 1.00 94.06 159 PRO A C 1
ATOM 1276 O O . PRO A 1 159 ? -0.105 -8.158 -16.585 1.00 94.06 159 PRO A O 1
ATOM 1279 N N . ALA A 1 160 ? -1.024 -7.532 -14.636 1.00 94.00 160 ALA A N 1
ATOM 1280 C CA . ALA A 1 160 ? -0.635 -8.726 -13.904 1.00 94.00 160 ALA A CA 1
ATOM 1281 C C . ALA A 1 160 ? -1.550 -8.923 -12.692 1.00 94.00 160 ALA A C 1
ATOM 1283 O O . ALA A 1 160 ? -2.443 -8.120 -12.403 1.00 94.00 160 ALA A O 1
ATOM 1284 N N . CYS A 1 161 ? -1.316 -10.008 -11.969 1.00 94.81 161 CYS A N 1
ATOM 1285 C CA . CYS A 1 161 ? -1.819 -10.155 -10.620 1.00 94.81 161 CYS A CA 1
ATOM 1286 C C . CYS A 1 161 ? -0.725 -10.634 -9.673 1.00 94.81 161 CYS A C 1
ATOM 1288 O O . CYS A 1 161 ? 0.321 -11.135 -10.081 1.00 94.81 161 CYS A O 1
ATOM 1290 N N . ILE A 1 162 ? -0.963 -10.434 -8.389 1.00 95.06 162 ILE A N 1
ATOM 1291 C CA . ILE A 1 162 ? -0.070 -10.809 -7.309 1.00 95.06 162 ILE A CA 1
ATOM 1292 C C . ILE A 1 162 ? -0.891 -11.427 -6.184 1.00 95.06 162 ILE A C 1
ATOM 1294 O O . ILE A 1 162 ? -2.005 -10.988 -5.887 1.00 95.06 162 ILE A O 1
ATOM 1298 N N . LEU A 1 163 ? -0.340 -12.476 -5.592 1.00 96.00 163 LEU A N 1
ATOM 1299 C CA . LEU A 1 163 ? -0.916 -13.205 -4.480 1.00 96.00 163 LEU A CA 1
ATOM 1300 C C . LEU A 1 163 ? 0.065 -13.175 -3.311 1.00 96.00 163 LEU A C 1
ATOM 1302 O O . LEU A 1 163 ? 1.238 -13.513 -3.477 1.00 96.00 163 LEU A O 1
ATOM 1306 N N . PHE A 1 164 ? -0.446 -12.794 -2.149 1.00 96.62 164 PHE A N 1
ATOM 1307 C CA . PHE A 1 164 ? 0.244 -12.835 -0.871 1.00 96.62 164 PHE A CA 1
ATOM 1308 C C . PHE A 1 164 ? -0.424 -13.871 0.018 1.00 96.62 164 PHE A C 1
ATOM 1310 O O . PHE A 1 164 ? -1.621 -13.767 0.293 1.00 96.62 164 PHE A O 1
ATOM 1317 N N . GLU A 1 165 ? 0.344 -14.849 0.478 1.00 96.19 165 GLU A N 1
ATOM 1318 C CA . GLU A 1 165 ? -0.134 -15.919 1.354 1.00 96.19 165 GLU A CA 1
ATOM 1319 C C . GLU A 1 165 ? 0.579 -15.812 2.700 1.00 96.19 165 GLU A C 1
ATOM 1321 O O . GLU A 1 165 ? 1.749 -16.179 2.829 1.00 96.19 165 GLU A O 1
ATOM 1326 N N . GLY A 1 166 ? -0.124 -15.259 3.689 1.00 95.56 166 GLY A N 1
ATOM 1327 C CA . GLY A 1 166 ? 0.374 -15.088 5.046 1.00 95.56 166 GLY A CA 1
ATOM 1328 C C . GLY A 1 166 ? 0.582 -16.430 5.745 1.00 95.56 166 GLY A C 1
ATOM 1329 O O . GLY A 1 166 ? -0.276 -17.314 5.679 1.00 95.56 166 GLY A O 1
ATOM 1330 N N . TYR A 1 167 ? 1.705 -16.573 6.443 1.00 92.81 167 TYR A N 1
ATOM 1331 C CA . TYR A 1 167 ? 2.057 -17.773 7.196 1.00 92.81 167 TYR A CA 1
ATOM 1332 C C . TYR A 1 167 ? 2.635 -17.428 8.574 1.00 92.81 167 TYR A C 1
ATOM 1334 O O . TYR A 1 167 ? 3.040 -16.297 8.840 1.00 92.81 167 TYR A O 1
ATOM 1342 N N . GLY A 1 168 ? 2.683 -18.436 9.448 1.00 91.62 168 GLY A N 1
ATOM 1343 C CA . GLY A 1 168 ? 3.151 -18.275 10.822 1.00 91.62 168 GLY A CA 1
ATOM 1344 C C . GLY A 1 168 ? 2.134 -17.578 11.727 1.00 91.62 168 GLY A C 1
ATOM 1345 O O . GLY A 1 168 ? 0.944 -17.499 11.411 1.00 91.62 168 GLY A O 1
ATOM 1346 N N . ASP A 1 169 ? 2.622 -17.109 12.873 1.00 93.31 169 ASP A N 1
ATOM 1347 C CA . ASP A 1 169 ? 1.806 -16.436 13.880 1.00 93.31 169 ASP A CA 1
ATOM 1348 C C . ASP A 1 169 ? 1.613 -14.951 13.547 1.00 93.31 169 ASP A C 1
ATOM 1350 O O . ASP A 1 169 ? 2.504 -14.295 12.999 1.00 93.31 169 ASP A O 1
ATOM 1354 N N . VAL A 1 170 ? 0.456 -14.404 13.934 1.00 93.75 170 VAL A N 1
ATOM 1355 C CA . VAL A 1 170 ? 0.198 -12.960 13.864 1.00 93.75 170 VAL A CA 1
ATOM 1356 C C . VAL A 1 170 ? 1.196 -12.228 14.755 1.00 93.75 170 VAL A C 1
ATOM 1358 O O . VAL A 1 170 ? 1.352 -12.541 15.937 1.00 93.75 170 VAL A O 1
ATOM 1361 N N . ARG A 1 171 ? 1.825 -11.190 14.207 1.00 93.94 171 ARG A N 1
ATOM 1362 C CA . ARG A 1 171 ? 2.641 -10.235 14.955 1.00 93.94 171 ARG A CA 1
ATOM 1363 C C . ARG A 1 171 ? 1.931 -8.889 14.981 1.00 93.94 171 ARG A C 1
ATOM 1365 O O . ARG A 1 171 ? 1.667 -8.320 13.924 1.00 93.94 171 ARG A O 1
ATOM 1372 N N . THR A 1 172 ? 1.649 -8.380 16.177 1.00 95.31 172 THR A N 1
ATOM 1373 C CA . THR A 1 172 ? 0.981 -7.084 16.353 1.00 95.31 172 THR A CA 1
ATOM 1374 C C . THR A 1 172 ? 1.971 -6.007 16.758 1.00 95.31 172 THR A C 1
ATOM 1376 O O . THR A 1 172 ? 2.640 -6.139 17.783 1.00 95.31 172 THR A O 1
ATOM 1379 N N . SER A 1 173 ? 2.047 -4.925 15.990 1.00 94.50 173 SER A N 1
ATOM 1380 C CA . SER A 1 173 ? 2.957 -3.803 16.250 1.00 94.50 173 SER A CA 1
ATOM 1381 C C . SER A 1 173 ? 2.312 -2.468 15.924 1.00 94.50 173 SER A C 1
ATOM 1383 O O . SER A 1 173 ? 1.336 -2.412 15.182 1.00 94.50 173 SER A O 1
ATOM 1385 N N . GLY A 1 174 ? 2.904 -1.388 16.428 1.00 94.25 174 GLY A N 1
ATOM 1386 C CA . GLY A 1 174 ? 2.605 -0.048 15.940 1.00 94.25 174 GLY A CA 1
ATOM 1387 C C . GLY A 1 174 ? 3.870 0.765 15.724 1.00 94.25 174 GLY A C 1
ATOM 1388 O O . GLY A 1 174 ? 4.893 0.521 16.360 1.00 94.25 174 GLY A O 1
ATOM 1389 N N . TYR A 1 175 ? 3.832 1.720 14.807 1.00 94.50 175 TYR A N 1
ATOM 1390 C CA . TYR A 1 175 ? 4.977 2.576 14.515 1.00 94.50 175 TYR A CA 1
ATOM 1391 C C . TYR A 1 175 ? 4.561 3.876 13.838 1.00 94.50 175 TYR A C 1
ATOM 1393 O O . TYR A 1 175 ? 3.490 3.979 13.255 1.00 94.50 175 TYR A O 1
ATOM 1401 N N . THR A 1 176 ? 5.423 4.887 13.905 1.00 94.31 176 THR A N 1
ATOM 1402 C CA . THR A 1 176 ? 5.221 6.160 13.210 1.00 94.31 176 THR A CA 1
ATOM 1403 C C . THR A 1 176 ? 6.274 6.360 12.136 1.00 94.31 176 THR A C 1
ATOM 1405 O O . THR A 1 176 ? 7.462 6.463 12.450 1.00 94.31 176 THR A O 1
ATOM 1408 N N . VAL A 1 177 ? 5.834 6.510 10.887 1.00 93.19 177 VAL A N 1
ATOM 1409 C CA . VAL A 1 177 ? 6.669 6.878 9.738 1.00 93.19 177 VAL A CA 1
ATOM 1410 C C . VAL A 1 177 ? 6.526 8.368 9.441 1.00 93.19 177 VAL A C 1
ATOM 1412 O O . VAL A 1 177 ? 5.424 8.901 9.386 1.00 93.19 177 VAL A O 1
ATOM 1415 N N . VAL A 1 178 ? 7.638 9.059 9.207 1.00 93.75 178 VAL A N 1
ATOM 1416 C CA . VAL A 1 178 ? 7.662 10.409 8.633 1.00 93.75 178 VAL A CA 1
ATOM 1417 C C . VAL A 1 178 ? 8.001 10.295 7.153 1.00 93.75 178 VAL A C 1
ATOM 1419 O O . VAL A 1 178 ? 9.081 9.817 6.803 1.00 93.75 178 VAL A O 1
ATOM 1422 N N . HIS A 1 179 ? 7.090 10.736 6.290 1.00 91.75 179 HIS A N 1
ATOM 1423 C CA . HIS A 1 179 ? 7.279 10.764 4.844 1.00 91.75 179 HIS A CA 1
ATOM 1424 C C . HIS A 1 179 ? 8.165 11.944 4.418 1.00 91.75 179 HIS A C 1
ATOM 1426 O O . HIS A 1 179 ? 8.203 12.968 5.104 1.00 91.75 179 HIS A O 1
ATOM 1432 N N . PRO A 1 180 ? 8.797 11.884 3.231 1.00 90.25 180 PRO A N 1
ATOM 1433 C CA . PRO A 1 180 ? 9.551 13.010 2.673 1.00 90.25 180 PRO A CA 1
ATOM 1434 C C . PRO A 1 180 ? 8.740 14.309 2.509 1.00 90.25 180 PRO A C 1
ATOM 1436 O O . PRO A 1 180 ? 9.315 15.392 2.463 1.00 90.25 180 PRO A O 1
ATOM 1439 N N . SER A 1 181 ? 7.409 14.215 2.431 1.00 91.69 181 SER A N 1
ATOM 1440 C CA . SER A 1 181 ? 6.481 15.356 2.425 1.00 91.69 181 SER A CA 1
ATOM 1441 C C . SER A 1 181 ? 6.301 16.025 3.796 1.00 91.69 181 SER A C 1
ATOM 1443 O O . SER A 1 181 ? 5.659 17.069 3.885 1.00 91.69 181 SER A O 1
ATOM 1445 N N . GLY A 1 182 ? 6.832 15.432 4.868 1.00 92.94 182 GLY A N 1
ATOM 1446 C CA . GLY A 1 182 ? 6.628 15.859 6.251 1.00 92.94 182 GLY A CA 1
ATOM 1447 C C . GLY A 1 182 ? 5.373 15.282 6.910 1.00 92.94 182 GLY A C 1
ATOM 1448 O O . GLY A 1 182 ? 5.168 15.513 8.099 1.00 92.94 182 GLY A O 1
ATOM 1449 N N . PHE A 1 183 ? 4.553 14.517 6.180 1.00 93.75 183 PHE A N 1
ATOM 1450 C CA . PHE A 1 183 ? 3.442 13.775 6.776 1.00 93.75 183 PHE A CA 1
ATOM 1451 C C . PHE A 1 183 ? 3.957 12.762 7.795 1.00 93.75 183 PHE A C 1
ATOM 1453 O O . PHE A 1 183 ? 4.900 12.019 7.517 1.00 93.75 183 PHE A O 1
ATOM 1460 N N . ARG A 1 184 ? 3.304 12.705 8.953 1.00 95.44 184 ARG A N 1
ATOM 1461 C CA . ARG A 1 184 ? 3.461 11.622 9.921 1.00 95.44 184 ARG A CA 1
ATOM 1462 C C . ARG A 1 184 ? 2.349 10.612 9.700 1.00 95.44 184 ARG A C 1
ATOM 1464 O O . ARG A 1 184 ? 1.184 10.994 9.639 1.00 95.44 184 ARG A O 1
ATOM 1471 N N . ASN A 1 185 ? 2.701 9.342 9.606 1.00 94.56 185 ASN A N 1
ATOM 1472 C CA . ASN A 1 185 ? 1.745 8.259 9.536 1.00 94.56 185 ASN A CA 1
ATOM 1473 C C . ASN A 1 185 ? 1.965 7.309 10.709 1.00 94.56 185 ASN A C 1
ATOM 1475 O O . ASN A 1 185 ? 2.987 6.631 10.782 1.00 94.56 185 ASN A O 1
ATOM 1479 N N . GLU A 1 186 ? 1.029 7.330 11.650 1.00 96.06 186 GLU A N 1
ATOM 1480 C CA . GLU A 1 186 ? 0.984 6.412 12.784 1.00 96.06 186 GLU A CA 1
ATOM 1481 C C . GLU A 1 186 ? 0.216 5.169 12.341 1.00 96.06 186 GLU A C 1
ATOM 1483 O O . GLU A 1 186 ? -0.904 5.292 11.845 1.00 96.06 186 GLU A O 1
ATOM 1488 N N . MET A 1 187 ? 0.827 4.000 12.470 1.00 95.50 187 MET A N 1
ATOM 1489 C CA . MET A 1 187 ? 0.296 2.726 12.005 1.00 95.50 187 MET A CA 1
ATOM 1490 C C . MET A 1 187 ? 0.180 1.752 13.173 1.00 95.50 187 MET A C 1
ATOM 1492 O O . MET A 1 187 ? 1.071 1.706 14.021 1.00 95.50 187 MET A O 1
ATOM 1496 N N . GLU A 1 188 ? -0.892 0.967 13.199 1.00 96.69 188 GLU A N 1
ATOM 1497 C CA . GLU A 1 188 ? -1.093 -0.158 14.118 1.00 96.69 188 GLU A CA 1
ATOM 1498 C C . GLU A 1 188 ? -1.625 -1.353 13.324 1.00 96.69 188 GLU A C 1
ATOM 1500 O O . GLU A 1 188 ? -2.551 -1.213 12.521 1.00 96.69 188 GLU A O 1
ATOM 1505 N N . GLU A 1 189 ? -0.972 -2.507 13.469 1.00 96.69 189 GLU A N 1
ATOM 1506 C CA . GLU A 1 189 ? -1.016 -3.562 12.454 1.00 96.69 189 GLU A CA 1
ATOM 1507 C C . GLU A 1 189 ? -0.983 -4.967 13.052 1.00 96.69 189 GLU A C 1
ATOM 1509 O O . GLU A 1 189 ? -0.182 -5.234 13.949 1.00 96.69 189 GLU A O 1
ATOM 1514 N N . ASN A 1 190 ? -1.798 -5.869 12.492 1.00 96.88 190 ASN A N 1
ATOM 1515 C CA . ASN A 1 190 ? -1.697 -7.321 12.658 1.00 96.88 190 ASN A CA 1
ATOM 1516 C C . ASN A 1 190 ? -1.106 -7.948 11.396 1.00 96.88 190 ASN A C 1
ATOM 1518 O O . ASN A 1 190 ? -1.737 -7.950 10.332 1.00 96.88 190 ASN A O 1
ATOM 1522 N N . THR A 1 191 ? 0.088 -8.514 11.532 1.00 95.56 191 THR A N 1
ATOM 1523 C CA . THR A 1 191 ? 0.965 -8.790 10.396 1.00 95.56 191 THR A CA 1
ATOM 1524 C C . THR A 1 191 ? 1.451 -10.235 10.370 1.00 95.56 191 THR A C 1
ATOM 1526 O O . THR A 1 191 ? 1.853 -10.782 11.395 1.00 95.56 191 THR A O 1
ATOM 1529 N N . PHE A 1 192 ? 1.494 -10.819 9.176 1.00 94.94 192 PHE A N 1
ATOM 1530 C CA . PHE A 1 192 ? 2.132 -12.093 8.857 1.00 94.94 192 PHE A CA 1
ATOM 1531 C C . PHE A 1 192 ? 3.355 -11.863 7.964 1.00 94.94 192 PHE A C 1
ATOM 1533 O O . PHE A 1 192 ? 3.379 -10.925 7.162 1.00 94.94 192 PHE A O 1
ATOM 1540 N N . ASP A 1 193 ? 4.344 -12.751 8.053 1.00 94.31 193 ASP A N 1
ATOM 1541 C CA . ASP A 1 193 ? 5.244 -12.967 6.915 1.00 94.31 193 ASP A CA 1
ATOM 1542 C C . ASP A 1 193 ? 4.433 -13.612 5.777 1.00 94.31 193 ASP A C 1
ATOM 1544 O O . ASP A 1 193 ? 3.443 -14.303 6.039 1.00 94.31 193 ASP A O 1
ATOM 1548 N N . ALA A 1 194 ? 4.798 -13.379 4.515 1.00 94.56 194 ALA A N 1
ATOM 1549 C CA . ALA A 1 194 ? 4.000 -13.847 3.384 1.00 94.56 194 ALA A CA 1
ATOM 1550 C C . ALA A 1 194 ? 4.837 -14.413 2.235 1.00 94.56 194 ALA A C 1
ATOM 1552 O O . ALA A 1 194 ? 5.838 -13.833 1.820 1.00 94.56 194 ALA A O 1
ATOM 1553 N N . PHE A 1 195 ? 4.364 -15.513 1.647 1.00 93.31 195 PHE A N 1
ATOM 1554 C CA . PHE A 1 195 ? 4.815 -15.932 0.321 1.00 93.31 195 PHE A CA 1
ATOM 1555 C C . PHE A 1 195 ? 4.255 -14.980 -0.733 1.00 93.31 195 PHE A C 1
ATOM 1557 O O . PHE A 1 195 ? 3.085 -14.597 -0.661 1.00 93.31 195 PHE A O 1
ATOM 1564 N N . VAL A 1 196 ? 5.081 -14.624 -1.719 1.00 93.19 196 VAL A N 1
ATOM 1565 C CA . VAL A 1 196 ? 4.706 -13.696 -2.791 1.00 93.19 196 VAL A CA 1
ATOM 1566 C C . VAL A 1 196 ? 4.755 -14.407 -4.136 1.00 93.19 196 VAL A C 1
ATOM 1568 O O . VAL A 1 196 ? 5.815 -14.834 -4.597 1.00 93.19 196 VAL A O 1
ATOM 1571 N N . THR A 1 197 ? 3.605 -14.486 -4.802 1.00 91.88 197 THR A N 1
ATOM 1572 C CA . THR A 1 197 ? 3.497 -15.008 -6.168 1.00 91.88 197 THR A CA 1
ATOM 1573 C C . THR A 1 197 ? 3.056 -13.893 -7.105 1.00 91.88 197 THR A C 1
ATOM 1575 O O . THR A 1 197 ? 1.938 -13.398 -6.997 1.00 91.88 197 THR A O 1
ATOM 1578 N N . PHE A 1 198 ? 3.907 -13.518 -8.057 1.00 90.25 198 PHE A N 1
ATOM 1579 C CA . PHE A 1 198 ? 3.597 -12.550 -9.106 1.00 90.25 198 PHE A CA 1
ATOM 1580 C C . PHE A 1 198 ? 3.304 -13.280 -10.421 1.00 90.25 198 PHE A C 1
ATOM 1582 O O . PHE A 1 198 ? 4.116 -14.045 -10.944 1.00 90.25 198 PHE A O 1
ATOM 1589 N N . ILE A 1 199 ? 2.113 -13.060 -10.960 1.00 89.25 199 ILE A N 1
ATOM 1590 C CA . ILE A 1 199 ? 1.553 -13.808 -12.080 1.00 89.25 199 ILE A CA 1
ATOM 1591 C C . ILE A 1 199 ? 1.345 -12.845 -13.243 1.00 89.25 199 ILE A C 1
ATOM 1593 O O . ILE A 1 199 ? 0.531 -11.927 -13.179 1.00 89.25 199 ILE A O 1
ATOM 1597 N N . HIS A 1 200 ? 2.036 -13.104 -14.345 1.00 82.56 200 HIS A N 1
ATOM 1598 C CA . HIS A 1 200 ? 1.890 -12.368 -15.589 1.00 82.56 200 HIS A CA 1
ATOM 1599 C C . HIS A 1 200 ? 1.425 -13.314 -16.713 1.00 82.56 200 HIS A C 1
ATOM 1601 O O . HIS A 1 200 ? 1.747 -14.504 -16.693 1.00 82.56 200 HIS A O 1
ATOM 1607 N N . PRO A 1 201 ? 0.694 -12.838 -17.739 1.00 72.81 201 PRO A N 1
ATOM 1608 C CA . PRO A 1 201 ? 0.228 -13.705 -18.825 1.00 72.81 201 PRO A CA 1
ATOM 1609 C C . PRO A 1 201 ? 1.337 -14.490 -19.546 1.00 72.81 201 PRO A C 1
ATOM 1611 O O . PRO A 1 201 ? 1.099 -15.594 -20.027 1.00 72.81 201 PRO A O 1
ATOM 1614 N N . THR A 1 202 ? 2.553 -13.939 -19.613 1.00 70.94 202 THR A N 1
ATOM 1615 C CA . THR A 1 202 ? 3.703 -14.561 -20.297 1.00 70.94 202 THR A CA 1
ATOM 1616 C C . THR A 1 202 ? 4.749 -15.171 -19.359 1.00 70.94 202 THR A C 1
ATOM 1618 O O . THR A 1 202 ? 5.699 -15.784 -19.840 1.00 70.94 202 THR A O 1
ATOM 1621 N N . SER A 1 203 ? 4.622 -15.019 -18.035 1.00 62.50 203 SER A N 1
ATOM 1622 C CA . SER A 1 203 ? 5.544 -15.638 -17.073 1.00 62.50 203 SER A CA 1
ATOM 1623 C C . SER A 1 203 ? 4.945 -15.716 -15.667 1.00 62.50 203 SER A C 1
ATOM 1625 O O . SER A 1 203 ? 4.026 -14.981 -15.318 1.00 62.50 203 SER A O 1
ATOM 1627 N N . LYS A 1 204 ? 5.486 -16.597 -14.828 1.00 61.12 204 LYS A N 1
ATOM 1628 C CA . LYS A 1 204 ? 5.146 -16.654 -13.405 1.00 61.12 204 LYS A CA 1
ATOM 1629 C C . LYS A 1 204 ? 6.423 -16.482 -12.592 1.00 61.12 204 LYS A C 1
ATOM 1631 O O . LYS A 1 204 ? 7.393 -17.192 -12.843 1.00 61.12 204 LYS A O 1
ATOM 1636 N N . TYR A 1 205 ? 6.405 -15.560 -11.638 1.00 70.38 205 TYR A N 1
ATOM 1637 C CA . TYR A 1 205 ? 7.420 -15.416 -10.600 1.00 70.38 205 TYR A CA 1
ATOM 1638 C C . TYR A 1 205 ? 6.835 -15.902 -9.271 1.00 70.38 205 TYR A C 1
ATOM 1640 O O . TYR A 1 205 ? 5.738 -15.505 -8.884 1.00 70.38 205 TYR A O 1
ATOM 1648 N N . SER A 1 206 ? 7.573 -16.762 -8.576 1.00 68.56 206 SER A N 1
ATOM 1649 C CA . SER A 1 206 ? 7.269 -17.189 -7.210 1.00 68.56 206 SER A CA 1
ATOM 1650 C C . SER A 1 206 ? 8.500 -16.882 -6.370 1.00 68.56 206 SER A C 1
ATOM 1652 O O . SER A 1 206 ? 9.532 -17.528 -6.553 1.00 68.56 206 SER A O 1
ATOM 1654 N N . GLY A 1 207 ? 8.409 -15.865 -5.517 1.00 59.72 207 GLY A N 1
ATOM 1655 C CA . GLY A 1 207 ? 9.506 -15.436 -4.653 1.00 59.72 207 GLY A CA 1
ATOM 1656 C C . GLY A 1 207 ? 9.568 -16.236 -3.348 1.00 59.72 207 GLY A C 1
ATOM 1657 O O . GLY A 1 207 ? 8.588 -16.892 -2.979 1.00 59.72 207 GLY A O 1
ATOM 1658 N N . PRO A 1 208 ? 10.708 -16.213 -2.636 1.00 60.69 208 PRO A N 1
ATOM 1659 C CA . PRO A 1 208 ? 10.803 -16.751 -1.283 1.00 60.69 208 PRO A CA 1
ATOM 1660 C C . PRO A 1 208 ? 9.897 -15.988 -0.299 1.00 60.69 208 PRO A C 1
ATOM 1662 O O . PRO A 1 208 ? 9.530 -14.835 -0.507 1.00 60.69 208 PRO A O 1
ATOM 1665 N N . SER A 1 209 ? 9.555 -16.635 0.818 1.00 56.81 209 SER A N 1
ATOM 1666 C CA . SER A 1 209 ? 8.650 -16.092 1.846 1.00 56.81 209 SER A CA 1
ATOM 1667 C C . SER A 1 209 ? 9.206 -14.896 2.625 1.00 56.81 209 SER A C 1
ATOM 1669 O O . SER A 1 209 ? 8.478 -14.242 3.363 1.00 56.81 209 SER A O 1
ATOM 1671 N N . THR A 1 210 ? 10.504 -14.626 2.485 1.00 61.97 210 THR A N 1
ATOM 1672 C CA . THR A 1 210 ? 11.198 -13.487 3.097 1.00 61.97 210 THR A CA 1
ATOM 1673 C C . THR A 1 210 ? 10.928 -12.170 2.386 1.00 61.97 210 THR A C 1
ATOM 1675 O O . THR A 1 210 ? 11.243 -11.114 2.927 1.00 61.97 210 THR A O 1
ATOM 1678 N N . ASP A 1 211 ? 10.358 -12.226 1.184 1.00 79.88 211 ASP A N 1
ATOM 1679 C CA . ASP A 1 211 ? 10.194 -11.051 0.335 1.00 79.88 211 ASP A CA 1
ATOM 1680 C C . ASP A 1 211 ? 8.832 -10.382 0.541 1.00 79.88 211 ASP A C 1
ATOM 1682 O O . ASP A 1 211 ? 8.557 -9.366 -0.098 1.00 79.88 211 ASP A O 1
ATOM 1686 N N . GLY A 1 212 ? 7.977 -10.944 1.406 1.00 90.50 212 GLY A N 1
ATOM 1687 C CA . GLY A 1 212 ? 6.584 -10.548 1.560 1.00 90.50 212 GLY A CA 1
ATOM 1688 C C . GLY A 1 212 ? 6.137 -10.322 2.995 1.00 90.50 212 GLY A C 1
ATOM 1689 O O . GLY A 1 212 ? 6.482 -11.063 3.914 1.00 90.50 212 GLY A O 1
ATOM 1690 N N . ILE A 1 213 ? 5.278 -9.322 3.162 1.00 95.25 213 ILE A N 1
ATOM 1691 C CA . ILE A 1 213 ? 4.544 -9.043 4.394 1.00 95.25 213 ILE A CA 1
ATOM 1692 C C . ILE A 1 213 ? 3.064 -8.899 4.041 1.00 95.25 213 ILE A C 1
ATOM 1694 O O . ILE A 1 213 ? 2.719 -8.166 3.112 1.00 95.25 213 ILE A O 1
ATOM 1698 N N . LEU A 1 214 ? 2.188 -9.560 4.801 1.00 97.19 214 LEU A N 1
ATOM 1699 C CA . LEU A 1 214 ? 0.740 -9.363 4.740 1.00 97.19 214 LEU A CA 1
ATOM 1700 C C . LEU A 1 214 ? 0.257 -8.726 6.041 1.00 97.19 214 LEU A C 1
ATOM 1702 O O . LEU A 1 214 ? 0.331 -9.339 7.102 1.00 97.19 214 LEU A O 1
ATOM 1706 N N . VAL A 1 215 ? -0.310 -7.531 5.947 1.00 97.19 215 VAL A N 1
ATOM 1707 C CA . VAL A 1 215 ? -1.000 -6.864 7.048 1.00 97.19 215 VAL A CA 1
ATOM 1708 C C . VAL A 1 215 ? -2.496 -7.099 6.898 1.00 97.19 215 VAL A C 1
ATOM 1710 O O . VAL A 1 215 ? -3.159 -6.507 6.042 1.00 97.19 215 VAL A O 1
ATOM 1713 N 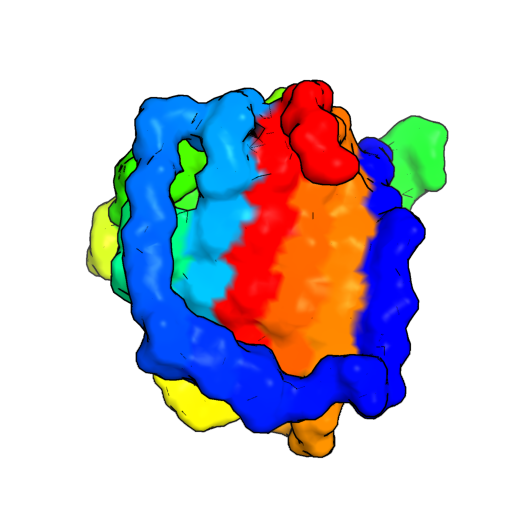N . ARG A 1 216 ? -3.025 -8.008 7.721 1.00 96.56 216 ARG A N 1
ATOM 1714 C CA . ARG A 1 216 ? -4.436 -8.412 7.677 1.00 96.56 216 ARG A CA 1
ATOM 1715 C C . ARG A 1 216 ? -5.338 -7.315 8.225 1.00 96.56 216 ARG A C 1
ATOM 1717 O O . ARG A 1 216 ? -6.353 -7.011 7.609 1.00 96.56 216 ARG A O 1
ATOM 1724 N N . ASP A 1 217 ? -4.941 -6.721 9.345 1.00 97.25 217 ASP A N 1
ATOM 1725 C CA . ASP A 1 217 ? -5.674 -5.647 10.006 1.00 97.25 217 ASP A CA 1
ATOM 1726 C C . ASP A 1 217 ? -4.741 -4.444 10.130 1.00 97.25 217 ASP A C 1
ATOM 1728 O O . ASP A 1 217 ? -3.678 -4.552 10.740 1.00 97.25 217 ASP A O 1
ATOM 1732 N N . HIS A 1 218 ? -5.117 -3.317 9.534 1.00 97.44 218 HIS A N 1
ATOM 1733 C CA . HIS A 1 218 ? -4.326 -2.095 9.525 1.00 97.44 218 HIS A CA 1
ATOM 1734 C C . HIS A 1 218 ? -5.170 -0.897 9.945 1.00 97.44 218 HIS A C 1
ATOM 1736 O O . HIS A 1 218 ? -6.276 -0.678 9.439 1.00 97.44 218 HIS A O 1
ATOM 1742 N N . ILE A 1 219 ? -4.589 -0.079 10.815 1.00 97.75 219 ILE A N 1
ATOM 1743 C CA . ILE A 1 219 ? -5.053 1.259 11.155 1.00 97.75 219 ILE A CA 1
ATOM 1744 C C . ILE A 1 219 ? -3.932 2.224 10.792 1.00 97.75 219 ILE A C 1
ATOM 1746 O O . ILE A 1 219 ? -2.804 2.059 11.247 1.00 97.75 219 ILE A O 1
ATOM 1750 N N . SER A 1 220 ? -4.252 3.263 10.029 1.00 96.62 220 SER A N 1
ATOM 1751 C CA . SER A 1 220 ? -3.364 4.401 9.802 1.00 96.62 220 SER A CA 1
ATOM 1752 C C . SER A 1 220 ? -4.011 5.691 10.267 1.00 96.62 220 SER A C 1
ATOM 1754 O O . SER A 1 220 ? -5.152 5.990 9.926 1.00 96.62 220 SER A O 1
ATOM 1756 N N . THR A 1 221 ? -3.246 6.517 10.971 1.00 96.56 221 THR A N 1
ATOM 1757 C CA . THR A 1 221 ? -3.564 7.925 11.205 1.00 96.56 221 THR A CA 1
ATOM 1758 C C . THR A 1 221 ? -2.556 8.775 10.446 1.00 96.56 221 THR A C 1
ATOM 1760 O O . THR A 1 221 ? -1.356 8.728 10.713 1.00 96.56 221 THR A O 1
ATOM 1763 N N . ASN A 1 222 ? -3.031 9.535 9.463 1.00 95.19 222 ASN A N 1
ATOM 1764 C CA . ASN A 1 222 ? -2.217 10.446 8.666 1.00 95.19 222 ASN A CA 1
ATOM 1765 C C . ASN A 1 222 ? -2.336 11.857 9.240 1.00 95.19 222 ASN A C 1
ATOM 1767 O O . ASN A 1 222 ? -3.424 12.440 9.256 1.00 95.19 222 ASN A O 1
ATOM 1771 N N . ILE A 1 223 ? -1.209 12.401 9.685 1.00 95.44 223 ILE A N 1
ATOM 1772 C CA . ILE A 1 223 ? -1.079 13.703 10.333 1.00 95.44 223 ILE A CA 1
ATOM 1773 C C . ILE A 1 223 ? -0.265 14.619 9.402 1.00 95.44 223 ILE A C 1
ATOM 1775 O O . ILE A 1 223 ? 0.917 14.346 9.151 1.00 95.44 223 ILE A O 1
ATOM 1779 N N . PRO A 1 224 ? -0.870 15.692 8.865 1.00 93.69 224 PRO A N 1
ATOM 1780 C CA . PRO A 1 224 ? -0.181 16.646 7.999 1.00 93.69 224 PRO A CA 1
ATOM 1781 C C . PRO A 1 224 ? 0.972 17.390 8.695 1.00 93.69 224 PRO A C 1
ATOM 1783 O O . PRO A 1 224 ? 0.984 17.537 9.921 1.00 93.69 224 PRO A O 1
ATOM 1786 N N . PRO A 1 225 ? 1.950 17.909 7.930 1.00 91.75 225 PRO A N 1
ATOM 1787 C CA . PRO A 1 225 ? 3.029 18.709 8.496 1.00 91.75 225 PRO A CA 1
ATOM 1788 C C . PRO A 1 225 ? 2.485 19.990 9.148 1.00 91.75 225 PRO A C 1
ATOM 1790 O O . PRO A 1 225 ? 1.671 20.704 8.565 1.00 91.75 225 PRO A O 1
ATOM 1793 N N . GLY A 1 226 ? 2.972 20.305 10.351 1.00 83.44 226 GLY A N 1
ATOM 1794 C CA . GLY A 1 226 ? 2.567 21.501 11.101 1.00 83.44 226 GLY A CA 1
ATOM 1795 C C . GLY A 1 226 ? 1.284 21.350 11.925 1.00 83.44 226 GLY A C 1
ATOM 1796 O O . GLY A 1 226 ? 0.887 22.304 12.593 1.00 83.44 226 GLY A O 1
ATOM 1797 N N . SER A 1 227 ? 0.648 20.176 11.922 1.00 78.69 227 SER A N 1
ATOM 1798 C CA . SER A 1 227 ? -0.383 19.840 12.904 1.00 78.69 227 SER A CA 1
ATOM 1799 C C . SER A 1 227 ? 0.276 19.645 14.275 1.00 78.69 227 SER A C 1
ATOM 1801 O O . SER A 1 227 ? 1.048 18.706 14.467 1.00 78.69 227 SER A O 1
ATOM 1803 N N . ASN A 1 228 ? -0.006 20.544 15.222 1.00 54.41 228 ASN A N 1
ATOM 1804 C CA . ASN A 1 228 ? 0.360 20.348 16.624 1.00 54.41 228 ASN A CA 1
ATOM 1805 C C . ASN A 1 228 ? -0.650 19.373 17.238 1.00 54.41 228 ASN A C 1
ATOM 1807 O O . ASN A 1 228 ? -1.798 19.760 17.460 1.00 54.41 228 ASN A O 1
ATOM 1811 N N . ASN A 1 229 ? -0.220 18.138 17.485 1.00 50.19 229 ASN A N 1
ATOM 1812 C CA . ASN A 1 229 ? -0.831 17.286 18.503 1.00 50.19 229 ASN A CA 1
ATOM 1813 C C . ASN A 1 229 ? -0.013 17.418 19.784 1.00 50.19 229 ASN A C 1
ATOM 1815 O O . ASN A 1 229 ? 1.233 17.347 19.669 1.00 50.19 229 ASN A O 1
#

Solvent-accessible surface area (backbone atoms only — not comparable to full-atom values): 11698 Å² total; per-residue (Å²): 123,62,71,41,79,80,46,77,43,55,74,78,75,46,52,60,66,56,57,51,49,50,62,77,71,54,68,60,51,84,61,91,42,69,73,67,38,66,39,44,44,33,31,31,37,35,39,32,57,44,80,60,60,74,92,66,68,51,72,51,28,39,41,34,43,34,34,37,32,68,50,12,36,61,34,51,35,35,34,39,37,38,18,38,67,39,83,38,102,86,47,74,44,74,43,52,12,21,34,40,27,45,31,81,66,44,51,58,41,52,32,48,52,29,56,71,41,53,19,33,80,34,67,44,83,43,52,72,90,36,39,47,53,48,78,57,90,59,30,42,38,39,38,35,68,59,68,43,70,28,49,74,85,84,36,63,49,67,44,35,35,38,39,35,43,40,46,87,69,79,46,24,36,34,36,28,38,32,36,72,48,49,28,35,36,41,36,38,38,32,29,22,47,6,35,32,36,41,42,38,95,89,51,76,49,75,51,61,48,88,40,17,38,29,30,67,43,37,40,35,41,40,36,29,60,88,65,85,127

Mean predicted aligned error: 4.63 Å

Sequence (229 aa):
MDFKIIDFKPFGTITEKEVLNEILHSTKIPVKNPFKDISKGYGSYAVGVIHPPDQFNLPDFMIQTWRHDKQSSFGEEDTIIVYLWLETPRGHAFVPVAVAGDNPNGQNIWRAIYAATPAGKNIQLLKKDQIQVRVHGNTLFAGWTEPIPLFPTKYILPPACILFEGYGDVRTSGYTVVHPSGFRNEMEENTFDAFVTFIHPTSKYSGPSTDGILVRDHISTNIPPGSNN

Secondary structure (DSSP, 8-state):
---EEEEEE-TTSS-HHHHHHHHHH--PPP-S-TTTS-EEEEEEEEEEEE---GGG----EEEEEEEE-TTSTT--EEEEEEEEEEEEBTEEEEEEEEEEES-TTTHHHHHHHTTTSGGGG-EEE--TTTEEEEEETTEEEEEE-S-EEETTTTEEE-SEEEEEEEEEEEEEEEEEEEPTTS-EEEEEEEEEEEEEEEEETTEEEE--GGGEEEEEEEEEEEE-TT---

Nearest PDB structures (foldseek):
  2c10-assembly2_C  TM=2.322E-01  e=4.259E+00  Homo sapiens

Radius of gyration: 16.78 Å; Cα contacts (8 Å, |Δi|>4): 613; chains: 1; bounding box: 39×40×44 Å

pLDDT: mean 91.28, std 9.04, range [50.19, 98.5]